Protein AF-0000000084922586 (afdb_homodimer)

Organism: Filifactor alocis (strain ATCC 35896 / CCUG 47790 / D40 B5) (NCBI:txid546269)

Solvent-accessible surface area (backbone atoms only — not comparable to full-atom values): 10873 Å² total; per-residue (Å²): 129,68,51,27,38,36,39,28,37,88,76,37,83,61,24,57,58,49,53,49,52,34,54,75,68,68,49,65,62,42,78,41,50,33,67,74,39,59,65,42,32,28,54,50,49,39,47,48,71,69,38,72,73,32,44,63,21,61,75,65,46,46,84,54,64,38,27,38,36,34,59,87,76,71,43,65,34,73,43,68,68,60,43,52,52,50,52,58,57,57,57,56,56,67,69,64,74,123,129,67,51,29,38,36,39,28,36,88,75,37,84,60,24,56,59,49,52,49,53,34,53,77,68,68,48,67,62,44,80,43,49,32,66,74,38,60,66,42,33,29,55,49,50,39,47,48,70,69,38,72,74,30,44,63,21,62,76,67,47,45,84,54,65,38,26,36,36,34,58,86,76,71,42,63,35,75,42,68,67,61,43,51,52,51,51,58,56,57,55,55,56,68,69,62,73,120

Foldseek 3Di:
DQQKEWEDAPVDPVAVVLVVVCVVVPRDYHYQHCPPDPVSVVVVVVCCVPPPQNVCCVVVVHPQPRWMAGNVVRDIHSDSVVVVVVCCVVVVVVVPPD/DQQKEWEDAPVDPVAVVLVVVCVVVPRDYHYQHCPPDPVSVVVVVVCCVPPPQNVCCVVVVHPQPRWMAGNVVRDIHSDSVVVVVVCCVVVVVVVPPD

Nearest PDB structures (foldseek):
  2e7p-assembly5_D  TM=7.945E-01  e=3.432E-03  Populus tremula x Populus tremuloides
  3uiw-assembly1_A  TM=7.930E-01  e=4.501E-03  Danio rerio
  3h8q-assembly2_B  TM=7.517E-01  e=4.501E-03  Homo sapiens
  2fls-assembly1_A  TM=7.761E-01  e=9.490E-03  Homo sapiens
  2ht9-assembly1_B  TM=6.936E-01  e=8.286E-03  Homo sapiens

Structure (mmCIF, N/CA/C/O backbone):
data_AF-0000000084922586-model_v1
#
loop_
_entity.id
_entity.type
_entity.pdbx_description
1 polymer 'Glutaredoxin domain-containing protein'
#
loop_
_atom_site.group_PDB
_atom_site.id
_atom_site.type_symbol
_atom_site.label_atom_id
_atom_site.label_alt_id
_atom_site.label_comp_id
_atom_site.label_asym_id
_atom_site.label_entity_id
_atom_site.label_seq_id
_atom_site.pdbx_PDB_ins_code
_atom_site.Cartn_x
_atom_site.Cartn_y
_atom_site.Cartn_z
_atom_site.occupancy
_atom_site.B_iso_or_equiv
_atom_site.auth_seq_id
_atom_site.auth_comp_id
_atom_site.auth_asym_id
_atom_site.auth_atom_id
_atom_site.pdbx_PDB_model_num
ATOM 1 N N . MET A 1 1 ? 5.652 17.688 21.141 1 56.28 1 MET A N 1
ATOM 2 C CA . MET A 1 1 ? 5.422 16.578 20.219 1 56.28 1 MET A CA 1
ATOM 3 C C . MET A 1 1 ? 4.723 17.047 18.953 1 56.28 1 MET A C 1
ATOM 5 O O . MET A 1 1 ? 3.861 17.938 19.016 1 56.28 1 MET A O 1
ATOM 9 N N . ASN A 1 2 ? 5.277 16.688 17.719 1 70 2 ASN A N 1
ATOM 10 C CA . ASN A 1 2 ? 4.656 17.266 16.531 1 70 2 ASN A CA 1
ATOM 11 C C . ASN A 1 2 ? 3.215 16.797 16.359 1 70 2 ASN A C 1
ATOM 13 O O . ASN A 1 2 ? 2.922 15.609 16.547 1 70 2 ASN A O 1
ATOM 17 N N . THR A 1 3 ? 2.418 17.719 16.109 1 88.06 3 THR A N 1
ATOM 18 C CA . THR A 1 3 ? 0.995 17.406 16.031 1 88.06 3 THR A CA 1
ATOM 19 C C . THR A 1 3 ? 0.618 16.969 14.617 1 88.06 3 THR A C 1
ATOM 21 O O . THR A 1 3 ? -0.515 16.547 14.375 1 88.06 3 THR A O 1
ATOM 24 N N . VAL A 1 4 ? 1.687 17.016 13.719 1 97.5 4 VAL A N 1
ATOM 25 C CA . VAL A 1 4 ? 1.415 16.703 12.32 1 97.5 4 VAL A CA 1
ATOM 26 C C . VAL A 1 4 ? 2.258 15.5 11.891 1 97.5 4 VAL A C 1
ATOM 28 O O . VAL A 1 4 ? 3.455 15.445 12.172 1 97.5 4 VAL A O 1
ATOM 31 N N . ILE A 1 5 ? 1.645 14.5 11.266 1 98.5 5 ILE A N 1
ATOM 32 C CA . ILE A 1 5 ? 2.33 13.352 10.695 1 98.5 5 ILE A CA 1
ATOM 33 C C . ILE A 1 5 ? 2.119 13.312 9.18 1 98.5 5 ILE A C 1
ATOM 35 O O . ILE A 1 5 ? 0.996 13.477 8.703 1 98.5 5 ILE A O 1
ATOM 39 N N . LEU A 1 6 ? 3.205 13.195 8.461 1 98.69 6 LEU A N 1
ATOM 40 C CA . LEU A 1 6 ? 3.156 13.055 7.012 1 98.69 6 LEU A CA 1
ATOM 41 C C . LEU A 1 6 ? 3.486 11.625 6.594 1 98.69 6 LEU A C 1
ATOM 43 O O . LEU A 1 6 ? 4.598 11.141 6.832 1 98.69 6 LEU A O 1
ATOM 47 N N . TYR A 1 7 ? 2.482 10.969 6.094 1 98.75 7 TYR A N 1
ATOM 48 C CA . TYR A 1 7 ? 2.713 9.695 5.434 1 98.75 7 TYR A CA 1
ATOM 49 C C . TYR A 1 7 ? 3.059 9.891 3.961 1 98.75 7 TYR A C 1
ATOM 51 O O . TYR A 1 7 ? 2.328 10.57 3.234 1 98.75 7 TYR A O 1
ATOM 59 N N . GLY A 1 8 ? 4.164 9.367 3.582 1 98.25 8 GLY A N 1
ATOM 60 C CA . GLY A 1 8 ? 4.586 9.57 2.205 1 98.25 8 GLY A CA 1
ATOM 61 C C . GLY A 1 8 ? 5.754 8.695 1.801 1 98.25 8 GLY A C 1
ATOM 62 O O . GLY A 1 8 ? 6.031 7.684 2.451 1 98.25 8 GLY A O 1
ATOM 63 N N . SER A 1 9 ? 6.293 8.977 0.654 1 97.56 9 SER A N 1
ATOM 64 C CA . SER A 1 9 ? 7.496 8.344 0.119 1 97.56 9 SER A CA 1
ATOM 65 C C . SER A 1 9 ? 8.273 9.305 -0.777 1 97.56 9 SER A C 1
ATOM 67 O O . SER A 1 9 ? 7.676 10.07 -1.537 1 97.56 9 SER A O 1
ATOM 69 N N . MET A 1 10 ? 9.562 9.172 -0.667 1 95.81 10 MET A N 1
ATOM 70 C CA . MET A 1 10 ? 10.398 10.047 -1.483 1 95.81 10 MET A CA 1
ATOM 71 C C . MET A 1 10 ? 10.352 9.625 -2.949 1 95.81 10 MET A C 1
ATOM 73 O O . MET A 1 10 ? 10.781 10.383 -3.828 1 95.81 10 MET A O 1
ATOM 77 N N . LYS A 1 11 ? 9.828 8.461 -3.148 1 94.38 11 LYS A N 1
ATOM 78 C CA . LYS A 1 11 ? 9.664 7.98 -4.516 1 94.38 11 LYS A CA 1
ATOM 79 C C . LYS A 1 11 ? 8.422 8.586 -5.164 1 94.38 11 LYS A C 1
ATOM 81 O O . LYS A 1 11 ? 8.234 8.492 -6.379 1 94.38 11 LYS A O 1
ATOM 86 N N . CYS A 1 12 ? 7.578 9.211 -4.43 1 95.31 12 CYS A N 1
ATOM 87 C CA . CYS A 1 12 ? 6.363 9.852 -4.926 1 95.31 12 CYS A CA 1
ATOM 88 C C . CYS A 1 12 ? 6.629 11.297 -5.336 1 95.31 12 CYS A C 1
ATOM 90 O O . CYS A 1 12 ? 7.176 12.07 -4.555 1 95.31 12 CYS A O 1
ATOM 92 N N . PRO A 1 13 ? 6.23 11.656 -6.477 1 94.88 13 PRO A N 1
ATOM 93 C CA . PRO A 1 13 ? 6.574 12.984 -6.992 1 94.88 13 PRO A CA 1
ATOM 94 C C . PRO A 1 13 ? 5.945 14.117 -6.184 1 94.88 13 PRO A C 1
ATOM 96 O O . PRO A 1 13 ? 6.465 15.234 -6.172 1 94.88 13 PRO A O 1
ATOM 99 N N . ASP A 1 14 ? 4.82 13.883 -5.547 1 96.31 14 ASP A N 1
ATOM 100 C CA . ASP A 1 14 ? 4.09 14.938 -4.852 1 96.31 14 ASP A CA 1
ATOM 101 C C . ASP A 1 14 ? 4.566 15.07 -3.406 1 96.31 14 ASP A C 1
ATOM 103 O O . ASP A 1 14 ? 4.23 16.047 -2.725 1 96.31 14 ASP A O 1
ATOM 107 N N . CYS A 1 15 ? 5.359 14.164 -2.895 1 98.19 15 CYS A N 1
ATOM 108 C CA . CYS A 1 15 ? 5.738 14.156 -1.487 1 98.19 15 CYS A CA 1
ATOM 109 C C . CYS A 1 15 ? 6.828 15.18 -1.209 1 98.19 15 CYS A C 1
ATOM 111 O O . CYS A 1 15 ? 6.727 15.961 -0.262 1 98.19 15 CYS A O 1
ATOM 113 N N . PRO A 1 16 ? 7.836 15.281 -2.08 1 97.62 16 PRO A N 1
ATOM 114 C CA . PRO A 1 16 ? 8.844 16.312 -1.813 1 97.62 16 PRO A CA 1
ATOM 115 C C . PRO A 1 16 ? 8.258 17.719 -1.801 1 97.62 16 PRO A C 1
ATOM 117 O O . PRO A 1 16 ? 8.523 18.5 -0.875 1 97.62 16 PRO A O 1
ATOM 120 N N . PRO A 1 17 ? 7.41 18.078 -2.719 1 97.5 17 PRO A N 1
ATOM 121 C CA . PRO A 1 17 ? 6.785 19.406 -2.654 1 97.5 17 PRO A CA 1
ATOM 122 C C . PRO A 1 17 ? 5.988 19.609 -1.371 1 97.5 17 PRO A C 1
ATOM 124 O O . PRO A 1 17 ? 5.98 20.719 -0.822 1 97.5 17 PRO A O 1
ATOM 127 N N . THR A 1 18 ? 5.32 18.625 -0.883 1 98.31 18 THR A N 1
ATOM 128 C CA . THR A 1 18 ? 4.555 18.719 0.355 1 98.31 18 THR A CA 1
ATOM 129 C C . THR A 1 18 ? 5.477 18.984 1.541 1 98.31 18 THR A C 1
ATOM 131 O O . THR A 1 18 ? 5.188 19.844 2.375 1 98.31 18 THR A O 1
ATOM 134 N N . ILE A 1 19 ? 6.566 18.25 1.543 1 98 19 ILE A N 1
ATOM 135 C CA . ILE A 1 19 ? 7.57 18.469 2.58 1 98 19 ILE A CA 1
ATOM 136 C C . ILE A 1 19 ? 8.086 19.906 2.512 1 98 19 ILE A C 1
ATOM 138 O O . ILE A 1 19 ? 8.188 20.578 3.537 1 98 19 ILE A O 1
ATOM 142 N N . ASP A 1 20 ? 8.336 20.391 1.324 1 97.56 20 ASP A N 1
ATOM 143 C CA . ASP A 1 20 ? 8.82 21.75 1.127 1 97.56 20 ASP A CA 1
ATOM 144 C C . ASP A 1 20 ? 7.809 22.766 1.647 1 97.56 20 ASP A C 1
ATOM 146 O O . ASP A 1 20 ? 8.18 23.75 2.297 1 97.56 20 ASP A O 1
ATOM 150 N N . PHE A 1 21 ? 6.539 22.484 1.361 1 97.5 21 PHE A N 1
ATOM 151 C CA . PHE A 1 21 ? 5.488 23.391 1.798 1 97.5 21 PHE A CA 1
ATOM 152 C C . PHE A 1 21 ? 5.402 23.438 3.318 1 97.5 21 PHE A C 1
ATOM 154 O O . PHE A 1 21 ? 5.293 24.516 3.91 1 97.5 21 PHE A O 1
ATOM 161 N N . LEU A 1 22 ? 5.531 22.312 3.963 1 97.62 22 LEU A N 1
ATOM 162 C CA . LEU A 1 22 ? 5.5 22.266 5.422 1 97.62 22 LEU A CA 1
ATOM 163 C C . LEU A 1 22 ? 6.691 23 6.016 1 97.62 22 LEU A C 1
ATOM 165 O O . LEU A 1 22 ? 6.539 23.781 6.961 1 97.62 22 LEU A O 1
ATOM 169 N N . ASN A 1 23 ? 7.832 22.797 5.422 1 97.38 23 ASN A N 1
ATOM 170 C CA . ASN A 1 23 ? 9.055 23.438 5.898 1 97.38 23 ASN A CA 1
ATOM 171 C C . ASN A 1 23 ? 9 24.953 5.703 1 97.38 23 ASN A C 1
ATOM 173 O O . ASN A 1 23 ? 9.336 25.703 6.613 1 97.38 23 ASN A O 1
ATOM 177 N N . THR A 1 24 ? 8.609 25.344 4.52 1 96.62 24 THR A N 1
ATOM 178 C CA . THR A 1 24 ? 8.547 26.75 4.191 1 96.62 24 THR A CA 1
ATOM 179 C C . THR A 1 24 ? 7.59 27.484 5.125 1 96.62 24 THR A C 1
ATOM 181 O O . THR A 1 24 ? 7.809 28.656 5.461 1 96.62 24 THR A O 1
ATOM 184 N N . ASN A 1 25 ? 6.527 26.797 5.594 1 95.69 25 ASN A N 1
ATOM 185 C CA . ASN A 1 25 ? 5.539 27.391 6.488 1 95.69 25 ASN A CA 1
ATOM 186 C C . ASN A 1 25 ? 5.887 27.141 7.953 1 95.69 25 ASN A C 1
ATOM 188 O O . ASN A 1 25 ? 5.078 27.406 8.844 1 95.69 25 ASN A O 1
ATOM 192 N N . ASN A 1 26 ? 7.027 26.531 8.227 1 95.44 26 ASN A N 1
ATOM 193 C CA . ASN A 1 26 ? 7.559 26.297 9.562 1 95.44 26 ASN A CA 1
ATOM 194 C C . ASN A 1 26 ? 6.629 25.406 10.383 1 95.44 26 ASN A C 1
ATOM 196 O O . ASN A 1 26 ? 6.406 25.656 11.562 1 95.44 26 ASN A O 1
ATOM 200 N N . ILE A 1 27 ? 6.047 24.453 9.781 1 95.69 27 ILE A N 1
ATOM 201 C CA . ILE A 1 27 ? 5.18 23.5 10.461 1 95.69 27 ILE A CA 1
ATOM 202 C C . ILE A 1 27 ? 5.969 22.234 10.797 1 95.69 27 ILE A C 1
ATOM 204 O O . ILE A 1 27 ? 6.383 21.5 9.898 1 95.69 27 ILE A O 1
ATOM 208 N N . PRO A 1 28 ? 6.176 22.047 12.07 1 96.44 28 PRO A N 1
ATOM 209 C CA . PRO A 1 28 ? 6.848 20.797 12.453 1 96.44 28 PRO A CA 1
ATOM 210 C C . PRO A 1 28 ? 6.012 19.562 12.148 1 96.44 28 PRO A C 1
ATOM 212 O O . PRO A 1 28 ? 4.785 19.578 12.312 1 96.44 28 PRO A O 1
ATOM 215 N N . PHE A 1 29 ? 6.723 18.5 11.68 1 98.06 29 PHE A N 1
ATOM 216 C CA . PHE A 1 29 ? 5.996 17.281 11.352 1 98.06 29 PHE A CA 1
ATOM 217 C C . PHE A 1 29 ? 6.902 16.062 11.484 1 98.06 29 PHE A C 1
ATOM 219 O O . PHE A 1 29 ? 8.125 16.188 11.508 1 98.06 29 PHE A O 1
ATOM 226 N N . SER A 1 30 ? 6.289 14.922 11.664 1 97.81 30 SER A N 1
ATOM 227 C CA . SER A 1 30 ? 6.945 13.625 11.57 1 97.81 30 SER A CA 1
ATOM 228 C C . SER A 1 30 ? 6.688 12.969 10.211 1 97.81 30 SER A C 1
ATOM 230 O O . SER A 1 30 ? 5.566 13.016 9.703 1 97.81 30 SER A O 1
ATOM 232 N N . PHE A 1 31 ? 7.762 12.406 9.664 1 97.94 31 PHE A N 1
ATOM 233 C CA . PHE A 1 31 ? 7.629 11.773 8.359 1 97.94 31 PHE A CA 1
ATOM 234 C C . PHE A 1 31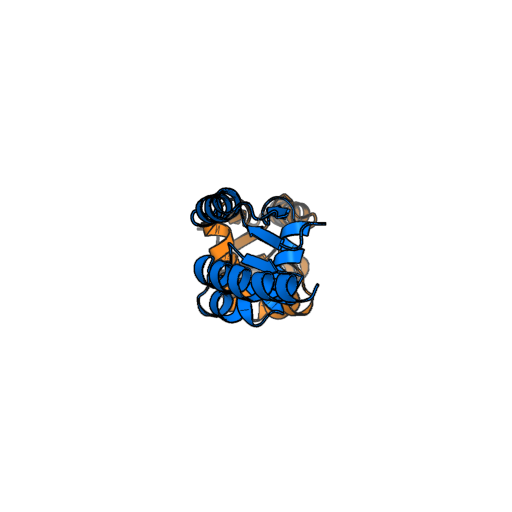 ? 7.648 10.258 8.484 1 97.94 31 PHE A C 1
ATOM 236 O O . PHE A 1 31 ? 8.547 9.688 9.109 1 97.94 31 PHE A O 1
ATOM 243 N N . VAL A 1 32 ? 6.625 9.641 7.973 1 98 32 VAL A N 1
ATOM 244 C CA . VAL A 1 32 ? 6.555 8.18 7.879 1 98 32 VAL A CA 1
ATOM 245 C C . VAL A 1 32 ? 6.742 7.746 6.426 1 98 32 VAL A C 1
ATOM 247 O O . VAL A 1 32 ? 5.84 7.914 5.602 1 98 32 VAL A O 1
ATOM 250 N N . GLU A 1 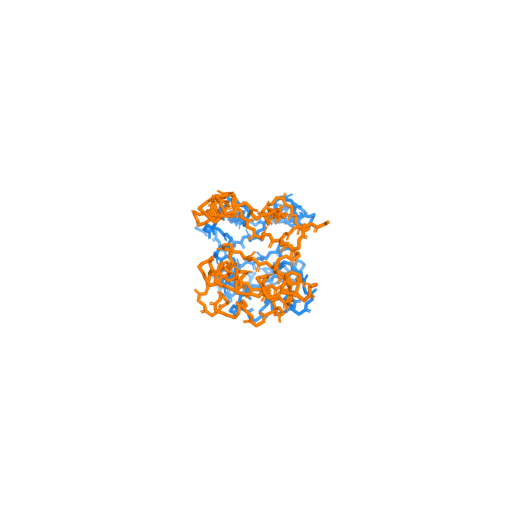33 ? 7.922 7.184 6.164 1 97.94 33 GLU A N 1
ATOM 251 C CA . GLU A 1 33 ? 8.211 6.629 4.844 1 97.94 33 GLU A CA 1
ATOM 252 C C . GLU A 1 33 ? 7.539 5.273 4.656 1 97.94 33 GLU A C 1
ATOM 254 O O . GLU A 1 33 ? 8.008 4.262 5.184 1 97.94 33 GLU A O 1
ATOM 259 N N . ILE A 1 34 ? 6.48 5.234 3.873 1 97.12 34 ILE A N 1
ATOM 260 C CA . ILE A 1 34 ? 5.605 4.066 3.863 1 97.12 34 ILE A CA 1
ATOM 261 C C . ILE A 1 34 ? 6.309 2.9 3.172 1 97.12 34 ILE A C 1
ATOM 263 O O . ILE A 1 34 ? 5.969 1.736 3.4 1 97.12 34 ILE A O 1
ATOM 267 N N . LEU A 1 35 ? 7.348 3.172 2.35 1 95.81 35 LEU A N 1
ATOM 268 C CA . LEU A 1 35 ? 8.031 2.107 1.622 1 95.81 35 LEU A CA 1
ATOM 269 C C . LEU A 1 35 ? 9.281 1.65 2.375 1 95.81 35 LEU A C 1
ATOM 271 O O . LEU A 1 35 ? 9.977 0.733 1.934 1 95.81 35 LEU A O 1
ATOM 275 N N . GLU A 1 36 ? 9.477 2.262 3.496 1 94.62 36 GLU A N 1
ATOM 276 C CA . GLU A 1 36 ? 10.703 1.979 4.242 1 94.62 36 GLU A CA 1
ATOM 277 C C . GLU A 1 36 ? 10.648 0.595 4.883 1 94.62 36 GLU A C 1
ATOM 279 O O . GLU A 1 36 ? 11.672 -0.095 4.965 1 94.62 36 GLU A O 1
ATOM 284 N N . SER A 1 37 ? 9.516 0.23 5.379 1 94.31 37 SER A N 1
ATOM 285 C CA . SER A 1 37 ? 9.344 -1.04 6.074 1 94.31 37 SER A CA 1
ATOM 286 C C . SER A 1 37 ? 7.934 -1.587 5.887 1 94.31 37 SER A C 1
ATOM 288 O O . SER A 1 37 ? 7.004 -0.834 5.582 1 94.31 37 SER A O 1
ATOM 290 N N . MET A 1 38 ? 7.867 -2.887 6.105 1 94.56 38 MET A N 1
ATOM 291 C CA . MET A 1 38 ? 6.547 -3.506 6.047 1 94.56 38 MET A CA 1
ATOM 292 C C . MET A 1 38 ? 5.629 -2.938 7.125 1 94.56 38 MET A C 1
ATOM 294 O O . MET A 1 38 ? 4.426 -2.801 6.914 1 94.56 38 MET A O 1
ATOM 298 N N . GLU A 1 39 ? 6.258 -2.65 8.227 1 95.56 39 GLU A N 1
ATOM 299 C CA . GLU A 1 39 ? 5.492 -2.072 9.32 1 95.56 39 GLU A CA 1
ATOM 300 C C . GLU A 1 39 ? 4.898 -0.722 8.93 1 95.56 39 GLU A C 1
ATOM 302 O O . GLU A 1 39 ? 3.711 -0.474 9.148 1 95.56 39 GLU A O 1
ATOM 307 N N . ASN A 1 40 ? 5.691 0.11 8.344 1 96.88 40 ASN A N 1
ATOM 308 C CA . ASN A 1 40 ? 5.219 1.419 7.906 1 96.88 40 ASN A CA 1
ATOM 309 C C . ASN A 1 40 ? 4.098 1.295 6.879 1 96.88 40 ASN A C 1
ATOM 311 O O . ASN A 1 40 ? 3.1 2.012 6.953 1 96.88 40 ASN A O 1
ATOM 315 N N . LEU A 1 41 ? 4.262 0.392 5.949 1 96.62 41 LEU A N 1
ATOM 316 C CA . LEU A 1 41 ? 3.248 0.18 4.918 1 96.62 41 LEU A CA 1
ATOM 317 C C . LEU A 1 41 ? 1.947 -0.327 5.531 1 96.62 41 LEU A C 1
ATOM 319 O O . LEU A 1 41 ? 0.864 0.147 5.18 1 96.62 41 LEU A O 1
ATOM 323 N N . LYS A 1 42 ? 2.127 -1.238 6.484 1 96.06 42 LYS A N 1
ATOM 324 C CA . LYS A 1 42 ? 0.954 -1.79 7.156 1 96.06 42 LYS A CA 1
ATOM 325 C C . LYS A 1 42 ? 0.178 -0.701 7.891 1 96.06 42 LYS A C 1
ATOM 327 O O . LYS A 1 42 ? -1.052 -0.649 7.816 1 96.06 42 LYS A O 1
ATOM 332 N N . ILE A 1 43 ? 0.858 0.127 8.508 1 96.44 43 ILE A N 1
ATOM 333 C CA . ILE A 1 43 ? 0.228 1.217 9.242 1 96.44 43 ILE A CA 1
ATOM 334 C C . ILE A 1 43 ? -0.568 2.098 8.281 1 96.44 43 ILE A C 1
ATOM 336 O O . ILE A 1 43 ? -1.739 2.395 8.531 1 96.44 43 ILE A O 1
ATOM 340 N N . PHE A 1 44 ? 0.031 2.408 7.199 1 97.81 44 PHE A N 1
ATOM 341 C CA . PHE A 1 44 ? -0.619 3.32 6.266 1 97.81 44 PHE A CA 1
ATOM 342 C C . PHE A 1 44 ? -1.818 2.654 5.605 1 97.81 44 PHE A C 1
ATOM 344 O O . PHE A 1 44 ? -2.873 3.273 5.449 1 97.81 44 PHE A O 1
ATOM 351 N N . LEU A 1 45 ? -1.686 1.404 5.277 1 96.81 45 LEU A N 1
ATOM 352 C CA . LEU A 1 45 ? -2.789 0.712 4.621 1 96.81 45 LEU A CA 1
ATOM 353 C C . LEU A 1 45 ? -3.971 0.549 5.57 1 96.81 45 LEU A C 1
ATOM 355 O O . LEU A 1 45 ? -5.125 0.588 5.141 1 96.81 45 LEU A O 1
ATOM 359 N N . THR A 1 46 ? -3.666 0.382 6.859 1 96.75 46 THR A N 1
ATOM 360 C CA . THR A 1 46 ? -4.738 0.34 7.844 1 96.75 46 THR A CA 1
ATOM 361 C C . THR A 1 46 ? -5.512 1.656 7.859 1 96.75 46 THR A C 1
ATOM 363 O O . THR A 1 46 ? -6.746 1.659 7.852 1 96.75 46 THR A O 1
ATOM 366 N N . ILE A 1 47 ? -4.785 2.725 7.812 1 97.12 47 ILE A N 1
ATOM 367 C CA . ILE A 1 47 ? -5.395 4.047 7.75 1 97.12 47 ILE A CA 1
ATOM 368 C C . ILE A 1 47 ? -6.195 4.191 6.461 1 97.12 47 ILE A C 1
ATOM 370 O O . ILE A 1 47 ? -7.344 4.641 6.48 1 97.12 47 ILE A O 1
ATOM 374 N N . ARG A 1 48 ? -5.566 3.742 5.406 1 96.31 48 ARG A N 1
ATOM 375 C CA . ARG A 1 48 ? -6.18 3.826 4.086 1 96.31 48 ARG A CA 1
ATOM 376 C C . ARG A 1 48 ? -7.492 3.051 4.043 1 96.31 48 ARG A C 1
ATOM 378 O O . ARG A 1 48 ? -8.469 3.51 3.451 1 96.31 48 ARG A O 1
ATOM 385 N N . ASP A 1 49 ? -7.559 1.923 4.707 1 95.06 49 ASP A N 1
ATOM 386 C CA . ASP A 1 49 ? -8.719 1.043 4.715 1 95.06 49 ASP A CA 1
ATOM 387 C C . ASP A 1 49 ? -9.836 1.616 5.586 1 95.06 49 ASP A C 1
ATOM 389 O O . ASP A 1 49 ? -11.016 1.426 5.297 1 95.06 49 ASP A O 1
ATOM 393 N N . GLU A 1 50 ? -9.492 2.365 6.566 1 94.94 50 GLU A N 1
ATOM 394 C CA . GLU A 1 50 ? -10.461 2.699 7.605 1 94.94 50 GLU A CA 1
ATOM 395 C C . GLU A 1 50 ? -10.93 4.148 7.48 1 94.94 50 GLU A C 1
ATOM 397 O O . GLU A 1 50 ? -12.062 4.477 7.836 1 94.94 50 GLU A O 1
ATOM 402 N N . GLN A 1 51 ? -10.07 4.992 6.996 1 96.12 51 GLN A N 1
ATOM 403 C CA . GLN A 1 51 ? -10.359 6.422 7.051 1 96.12 51 GLN A CA 1
ATOM 404 C C . GLN A 1 51 ? -11.109 6.879 5.805 1 96.12 51 GLN A C 1
ATOM 406 O O . GLN A 1 51 ? -10.648 6.676 4.68 1 96.12 51 GLN A O 1
ATOM 411 N N . ASP A 1 52 ? -12.18 7.574 6.016 1 95.62 52 ASP A N 1
ATOM 412 C CA . ASP A 1 52 ? -13.023 8.086 4.938 1 95.62 52 ASP A CA 1
ATOM 413 C C . ASP A 1 52 ? -12.258 9.086 4.07 1 95.62 52 ASP A C 1
ATOM 415 O O . ASP A 1 52 ? -12.484 9.172 2.861 1 95.6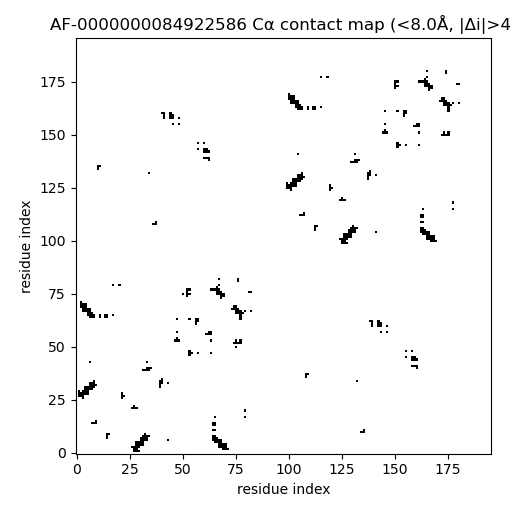2 52 ASP A O 1
ATOM 419 N N . ALA A 1 53 ? -11.359 9.82 4.645 1 95.94 53 ALA A N 1
ATOM 420 C CA . ALA A 1 53 ? -10.562 10.82 3.939 1 95.94 53 ALA A CA 1
ATOM 421 C C . ALA A 1 53 ? -9.758 10.188 2.809 1 95.94 53 ALA A C 1
ATOM 423 O O . ALA A 1 53 ? -9.336 10.875 1.876 1 95.94 53 ALA A O 1
ATOM 424 N N . LEU A 1 54 ? -9.57 8.82 2.914 1 96.75 54 LEU A N 1
ATOM 425 C CA . LEU A 1 54 ? -8.75 8.133 1.925 1 96.75 54 LEU A CA 1
ATOM 426 C C . LEU A 1 54 ? -9.617 7.438 0.882 1 96.75 54 LEU A C 1
ATOM 428 O O . LEU A 1 54 ? -9.102 6.816 -0.051 1 96.75 54 LEU A O 1
ATOM 432 N N . LYS A 1 55 ? -10.93 7.598 0.964 1 95.62 55 LYS A N 1
ATOM 433 C CA . LYS A 1 55 ? -11.867 6.984 0.023 1 95.62 55 LYS A CA 1
ATOM 434 C C . LYS A 1 55 ? -11.562 7.418 -1.409 1 95.62 55 LYS A C 1
ATOM 436 O O . LYS A 1 55 ? -11.578 6.594 -2.328 1 95.62 55 LYS A O 1
ATOM 441 N N . PRO A 1 56 ? -11.258 8.688 -1.613 1 95.19 56 PRO A N 1
ATOM 442 C CA . PRO A 1 56 ? -10.93 9.094 -2.982 1 95.19 56 PRO A CA 1
ATOM 443 C C . PRO A 1 56 ? -9.711 8.359 -3.539 1 95.19 56 PRO A C 1
ATOM 445 O O . PRO A 1 56 ? -9.641 8.102 -4.742 1 95.19 56 PRO A O 1
ATOM 448 N N . ALA A 1 57 ? -8.805 8.031 -2.736 1 94.62 57 ALA A N 1
ATOM 449 C CA . ALA A 1 57 ? -7.621 7.297 -3.17 1 94.62 57 ALA A CA 1
ATOM 450 C C . ALA A 1 57 ? -7.984 5.875 -3.596 1 94.62 57 ALA A C 1
ATOM 452 O O . ALA A 1 57 ? -7.508 5.387 -4.621 1 94.62 57 ALA A O 1
ATOM 453 N N . ARG A 1 58 ? -8.859 5.246 -2.832 1 93.38 58 ARG A N 1
ATOM 454 C CA . ARG A 1 58 ? -9.32 3.902 -3.152 1 93.38 58 ARG A CA 1
ATOM 455 C C . ARG A 1 58 ? -10.141 3.896 -4.441 1 93.38 58 ARG A C 1
ATOM 457 O O . ARG A 1 58 ? -9.891 3.078 -5.332 1 93.38 58 ARG A O 1
ATOM 464 N N . ASP A 1 59 ? -11 4.883 -4.5 1 93.56 59 ASP A N 1
ATOM 465 C CA . ASP A 1 59 ? -11.883 4.965 -5.66 1 93.56 59 ASP A CA 1
ATOM 466 C C . ASP A 1 59 ? -11.102 5.312 -6.926 1 93.56 59 ASP A C 1
ATOM 468 O O . ASP A 1 59 ? -11.414 4.82 -8.008 1 93.56 59 ASP A O 1
ATOM 472 N N . GLY A 1 60 ? -10.125 6.137 -6.77 1 91.69 60 GLY A N 1
ATOM 473 C CA . GLY A 1 60 ? -9.336 6.605 -7.895 1 91.69 60 GLY A CA 1
ATOM 474 C C . GLY A 1 60 ? -8.141 5.719 -8.195 1 91.69 60 GLY A C 1
ATOM 475 O O . GLY A 1 60 ? -7.402 5.969 -9.148 1 91.69 60 GLY A O 1
ATOM 476 N N . HIS A 1 61 ? -7.922 4.816 -7.422 1 88.69 61 HIS A N 1
ATOM 477 C CA . HIS A 1 61 ? -6.863 3.824 -7.582 1 88.69 61 HIS A CA 1
ATOM 478 C C . HIS A 1 61 ? -5.488 4.473 -7.5 1 88.69 61 HIS A C 1
ATOM 480 O O . HIS A 1 61 ? -4.602 4.16 -8.305 1 88.69 61 HIS A O 1
ATOM 486 N N . PHE A 1 62 ? -5.402 5.391 -6.664 1 92.81 62 PHE A N 1
ATOM 487 C CA . PHE A 1 62 ? -4.09 5.934 -6.34 1 92.81 62 PHE A CA 1
ATOM 488 C C . PHE A 1 62 ? -3.664 5.516 -4.938 1 92.81 62 PHE A C 1
ATOM 490 O O . PHE A 1 62 ? -4.465 4.973 -4.176 1 92.81 62 PHE A O 1
ATOM 497 N N . VAL A 1 63 ? -2.418 5.715 -4.578 1 96.44 63 VAL A N 1
ATOM 498 C CA . VAL A 1 63 ? -1.858 5.203 -3.332 1 96.44 63 VAL A CA 1
ATOM 499 C C . VAL A 1 63 ? -2.445 5.969 -2.148 1 96.44 63 VAL A C 1
ATOM 501 O O . VAL A 1 63 ? -2.803 5.375 -1.131 1 96.44 63 VAL A O 1
ATOM 504 N N . GLY A 1 64 ? -2.623 7.227 -2.234 1 97.56 64 GLY A N 1
ATOM 5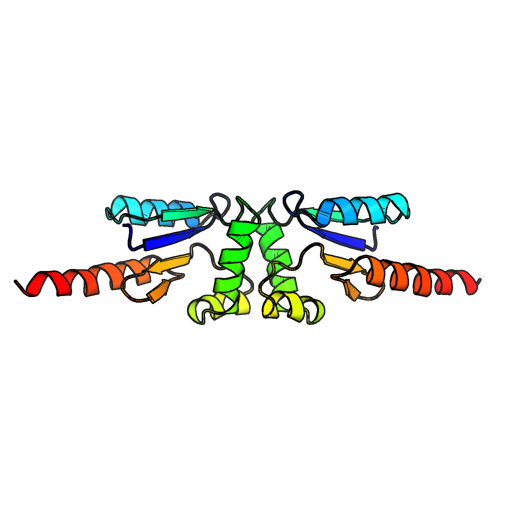05 C CA . GLY A 1 64 ? -3.16 8.039 -1.153 1 97.56 64 GLY A CA 1
ATOM 506 C C . GLY A 1 64 ? -2.096 8.828 -0.414 1 97.56 64 GLY A C 1
ATOM 507 O O . GLY A 1 64 ? -2.279 9.188 0.751 1 97.56 64 GLY A O 1
ATOM 508 N N . ILE A 1 65 ? -0.97 9.047 -1.095 1 97.88 65 ILE A N 1
ATOM 509 C CA . ILE A 1 65 ? 0.079 9.867 -0.503 1 97.88 65 ILE A CA 1
ATOM 510 C C . ILE A 1 65 ? 0.416 11.031 -1.439 1 97.88 65 ILE A C 1
ATOM 512 O O . ILE A 1 65 ? 0.162 10.953 -2.645 1 97.88 65 ILE A O 1
ATOM 516 N N . PRO A 1 66 ? 0.925 12.148 -0.894 1 98.31 66 PRO A N 1
ATOM 517 C CA . PRO A 1 66 ? 1.146 12.43 0.527 1 98.31 66 PRO A CA 1
ATOM 518 C C . PRO A 1 66 ? -0.157 12.539 1.316 1 98.31 66 PRO A C 1
ATOM 520 O O . PRO A 1 66 ? -1.146 13.07 0.81 1 98.31 66 PRO A O 1
ATOM 523 N N . CYS A 1 67 ? -0.161 11.961 2.5 1 98.75 67 CYS A N 1
ATOM 524 C CA . CYS A 1 67 ? -1.284 12.039 3.426 1 98.75 67 CYS A CA 1
ATOM 525 C C . CYS A 1 67 ? -0.869 12.703 4.734 1 98.75 67 CYS A C 1
ATOM 527 O O . CYS A 1 67 ? 0.056 12.242 5.402 1 98.75 67 CYS A O 1
ATOM 529 N N . ILE A 1 68 ? -1.538 13.766 5.055 1 98.69 68 ILE A N 1
ATOM 530 C CA . ILE A 1 68 ? -1.191 14.523 6.25 1 98.69 68 ILE A CA 1
ATOM 531 C C . ILE A 1 68 ? -2.205 14.234 7.355 1 98.69 68 ILE A C 1
ATOM 533 O O . ILE A 1 68 ? -3.414 14.359 7.148 1 98.69 68 ILE A O 1
ATOM 537 N N . PHE A 1 69 ? -1.731 13.797 8.477 1 98.56 69 PHE A N 1
ATOM 538 C CA . PHE A 1 69 ? -2.559 13.594 9.664 1 98.56 69 PHE A CA 1
ATOM 539 C C . PHE A 1 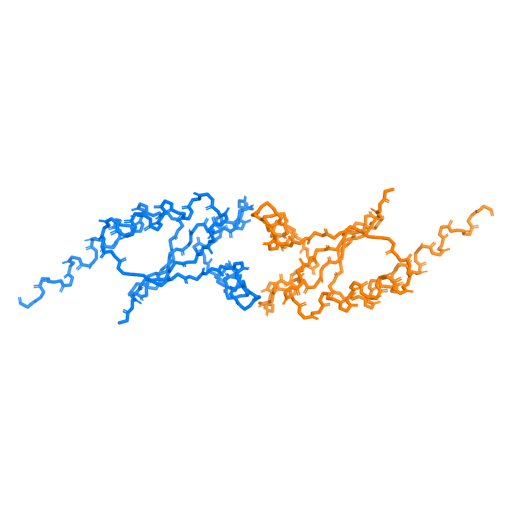69 ? -2.314 14.695 10.688 1 98.56 69 PHE A C 1
ATOM 541 O O . PHE A 1 69 ? -1.18 14.914 11.117 1 98.56 69 PHE A O 1
ATOM 548 N N . TRP A 1 70 ? -3.383 15.391 11.016 1 97.44 70 TRP A N 1
ATOM 549 C CA . TRP A 1 70 ? -3.295 16.438 12.039 1 97.44 70 TRP A CA 1
ATOM 550 C C . TRP A 1 70 ? -3.922 15.969 13.344 1 97.44 70 TRP A C 1
ATOM 552 O O . TRP A 1 70 ? -5.148 15.945 13.477 1 97.44 70 TRP A O 1
ATOM 562 N N . LYS A 1 71 ? -3.17 15.805 14.305 1 96 71 LYS A N 1
ATOM 563 C CA . LYS A 1 71 ? -3.584 15.211 15.57 1 96 71 LYS A CA 1
ATOM 564 C C . LYS A 1 71 ? -4.57 16.109 16.312 1 96 71 LYS A C 1
ATOM 566 O O . LYS A 1 71 ? -5.496 15.625 16.953 1 96 71 LYS A O 1
ATOM 571 N N . LYS A 1 72 ? -4.344 17.344 16.156 1 93.5 72 LYS A N 1
ATOM 572 C CA . LYS A 1 72 ? -5.176 18.281 16.891 1 93.5 72 LYS A CA 1
ATOM 573 C C . LYS A 1 72 ? -6.645 18.156 16.5 1 93.5 72 LYS A C 1
ATOM 575 O O . LYS A 1 72 ? -7.531 18.25 17.344 1 93.5 72 LYS A O 1
ATOM 580 N N . THR A 1 73 ? -6.922 17.891 15.266 1 94.31 73 THR A N 1
ATOM 581 C CA . THR A 1 73 ? -8.305 17.812 14.805 1 94.31 73 THR A CA 1
ATOM 582 C C . THR A 1 73 ? -8.688 16.375 14.461 1 94.31 73 THR A C 1
ATOM 584 O O . THR A 1 73 ? -9.836 16.109 14.125 1 94.31 73 THR A O 1
ATOM 587 N N . ASP A 1 74 ? -7.781 15.477 14.484 1 95.81 74 ASP A N 1
ATOM 588 C CA . ASP A 1 74 ? -8 14.07 14.156 1 95.81 74 ASP A CA 1
ATOM 589 C C . ASP A 1 74 ? -8.516 13.914 12.727 1 95.81 74 ASP A C 1
ATOM 591 O O . ASP A 1 74 ? -9.5 13.211 12.484 1 95.81 74 ASP A O 1
ATOM 595 N N . GLN 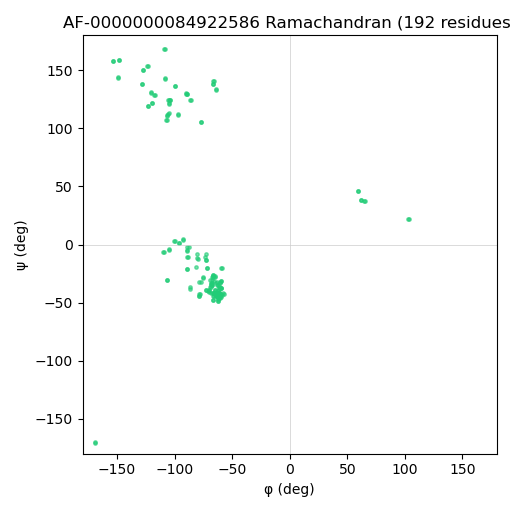A 1 75 ? -7.82 14.656 11.883 1 95.94 75 GLN A N 1
ATOM 596 C CA . GLN A 1 75 ? -8.242 14.648 10.492 1 95.94 75 GLN A CA 1
ATOM 597 C C . GLN A 1 75 ? -7.078 14.312 9.562 1 95.94 75 GLN A C 1
ATOM 599 O O . GLN A 1 75 ? -5.926 14.633 9.867 1 95.94 75 GLN A O 1
ATOM 604 N N . TYR A 1 76 ? -7.441 13.703 8.469 1 98.31 76 TYR A N 1
ATOM 605 C CA . TYR A 1 76 ? -6.492 13.414 7.398 1 98.31 76 TYR A CA 1
ATOM 606 C C . TYR A 1 76 ? -6.746 14.305 6.188 1 98.31 76 TYR A C 1
ATOM 608 O O . TYR A 1 76 ? -7.895 14.586 5.848 1 98.31 76 TYR A O 1
ATOM 616 N N . TYR A 1 77 ? -5.637 14.719 5.559 1 97.75 77 TYR A N 1
ATOM 617 C CA . TYR A 1 77 ? -5.711 15.539 4.359 1 97.75 77 TYR A CA 1
ATOM 618 C C . TYR A 1 77 ? -4.883 14.945 3.232 1 97.75 77 TYR A C 1
ATOM 620 O O . TYR A 1 77 ? -3.736 14.539 3.443 1 97.75 77 TYR A O 1
ATOM 628 N N . LEU A 1 78 ? -5.465 14.969 1.982 1 97.62 78 LEU A N 1
ATOM 629 C CA . LEU A 1 78 ? -4.738 14.531 0.792 1 97.62 78 LEU A CA 1
ATOM 630 C C . LEU A 1 78 ? -4.297 15.734 -0.04 1 97.62 78 LEU A C 1
ATOM 632 O O . LEU A 1 78 ? -3.525 15.586 -0.99 1 97.62 78 LEU A O 1
ATOM 636 N N . ASP A 1 79 ? -4.719 16.875 0.41 1 96.31 79 ASP A N 1
ATOM 637 C CA . ASP A 1 79 ? -4.422 18.125 -0.279 1 96.31 79 ASP A CA 1
ATOM 638 C C . ASP A 1 79 ? -3.699 19.109 0.645 1 96.31 79 ASP A C 1
ATOM 640 O O . ASP A 1 79 ? -4.266 19.562 1.642 1 96.31 79 ASP A O 1
ATOM 644 N N . ILE A 1 80 ? -2.502 19.484 0.277 1 97.31 80 ILE A N 1
ATOM 645 C CA . ILE A 1 80 ? -1.673 20.297 1.151 1 97.31 80 ILE A CA 1
ATOM 646 C C . ILE A 1 80 ? -2.285 21.703 1.286 1 97.31 80 ILE A C 1
ATOM 648 O O . ILE A 1 80 ? -2.209 22.312 2.352 1 97.31 80 ILE A O 1
ATOM 652 N N . GLU A 1 81 ? -2.875 22.172 0.257 1 96.06 81 GLU A N 1
ATOM 653 C CA . GLU A 1 81 ? -3.484 23.5 0.333 1 96.06 81 GLU A CA 1
ATOM 654 C C . GLU A 1 81 ? -4.66 23.516 1.303 1 96.06 81 GLU A C 1
ATOM 656 O O . GLU A 1 81 ? -4.801 24.438 2.107 1 96.06 81 GLU A O 1
ATOM 661 N N . LEU A 1 82 ? -5.434 22.469 1.219 1 96.31 82 LEU A N 1
ATOM 662 C CA . LEU A 1 82 ? -6.555 22.344 2.143 1 96.31 82 LEU A CA 1
ATOM 663 C C . LEU A 1 82 ? -6.062 22.188 3.578 1 96.31 82 LEU A C 1
ATOM 665 O O . LEU A 1 82 ? -6.629 22.781 4.5 1 96.31 82 LEU A O 1
ATOM 669 N N . PHE A 1 83 ? -5.062 21.484 3.742 1 97.38 83 PHE A N 1
ATOM 670 C CA . PHE A 1 83 ? -4.48 21.312 5.066 1 97.38 83 PHE A CA 1
ATOM 671 C C . PHE A 1 83 ? -3.986 22.656 5.613 1 97.38 83 PHE A C 1
ATOM 673 O O . PHE A 1 83 ? -4.289 23.016 6.75 1 97.38 83 PHE A O 1
ATOM 680 N N . LEU A 1 84 ? -3.242 23.359 4.781 1 96.06 84 LEU A N 1
ATOM 681 C CA . LEU A 1 84 ? -2.668 24.625 5.234 1 96.06 84 LEU A CA 1
ATOM 682 C C . LEU A 1 84 ? -3.764 25.625 5.602 1 96.06 84 LEU A C 1
ATOM 684 O O . LEU A 1 84 ? -3.645 26.344 6.59 1 96.06 84 LEU A O 1
ATOM 688 N N . GLU A 1 85 ? -4.766 25.625 4.844 1 95.06 85 GLU A N 1
ATOM 689 C CA . GLU A 1 85 ? -5.902 26.484 5.152 1 95.06 85 GLU A CA 1
ATOM 690 C C . GLU A 1 85 ? -6.5 26.141 6.516 1 95.06 85 GLU A C 1
ATOM 692 O O . GLU A 1 85 ? -6.75 27.031 7.332 1 95.06 85 GLU A O 1
ATOM 697 N N . ALA A 1 86 ? -6.672 24.891 6.754 1 94.44 86 ALA A N 1
ATOM 698 C CA . ALA A 1 86 ? -7.211 24.438 8.031 1 94.44 86 ALA A CA 1
ATOM 699 C C . ALA A 1 86 ? -6.238 24.734 9.172 1 94.44 86 ALA A C 1
ATOM 701 O O . ALA A 1 86 ? -6.652 25.203 10.242 1 94.44 86 ALA A O 1
ATOM 702 N N . TYR A 1 87 ? -5.047 24.516 8.945 1 93.31 87 TYR A N 1
ATOM 703 C CA . TYR A 1 87 ? -3.992 24.672 9.945 1 93.31 87 TYR A CA 1
ATOM 704 C C . TYR A 1 87 ? -3.914 26.109 10.422 1 93.31 87 TYR A C 1
ATOM 706 O O . TYR A 1 87 ? -3.844 26.375 11.625 1 93.31 87 TYR A O 1
ATOM 714 N N . PHE A 1 88 ? -4 27.047 9.594 1 92.25 88 PHE A N 1
ATOM 715 C CA . PHE A 1 88 ? -3.809 28.453 9.945 1 92.25 88 PHE A CA 1
ATOM 716 C C . PHE A 1 88 ? -5.125 29.094 10.375 1 92.25 88 PHE A C 1
ATOM 718 O O . PHE A 1 88 ? -5.133 30.094 11.094 1 92.25 88 PHE A O 1
ATOM 725 N N . THR A 1 89 ? -6.152 28.531 10.008 1 89.25 89 THR A N 1
ATOM 726 C CA . THR A 1 89 ? -7.43 29.047 10.477 1 89.25 89 THR A CA 1
ATOM 727 C C . THR A 1 89 ? -7.711 28.594 11.906 1 89.25 89 THR A C 1
ATOM 729 O O . THR A 1 89 ? -8.188 29.375 12.734 1 89.25 89 THR A O 1
ATOM 732 N N . LYS A 1 90 ? -7.504 27.422 12.25 1 79.94 90 LYS A N 1
ATOM 733 C CA . LYS A 1 90 ? -7.84 26.859 13.555 1 79.94 90 LYS A CA 1
ATOM 734 C C . LYS A 1 90 ? -6.719 27.094 14.562 1 79.94 90 LYS A C 1
ATOM 736 O O . LYS A 1 90 ? -6.969 27.172 15.766 1 79.94 90 LYS A O 1
ATOM 741 N N . ASP A 1 91 ? -5.578 27 14.148 1 65.44 91 ASP A N 1
ATOM 742 C CA . ASP A 1 91 ? -4.484 27.297 15.07 1 65.44 91 ASP A CA 1
ATOM 743 C C . ASP A 1 91 ? -4.461 28.766 15.445 1 65.44 91 ASP A C 1
ATOM 745 O O . ASP A 1 91 ? -4.133 29.125 16.578 1 65.44 91 ASP A O 1
ATOM 749 N N . SER A 1 92 ? -4.855 29.609 14.664 1 59.38 92 SER A N 1
ATOM 750 C CA . SER A 1 92 ? -4.961 31.031 14.977 1 59.38 92 SER A CA 1
ATOM 751 C C . SER A 1 92 ? -6.035 31.281 16.031 1 59.38 92 SER A C 1
ATOM 753 O O . SER A 1 92 ? -5.906 32.188 16.844 1 59.38 92 SER A O 1
ATOM 755 N N . THR A 1 93 ? -7.02 30.422 16.125 1 52.22 93 THR A N 1
ATOM 756 C CA . THR A 1 93 ? -8.055 30.75 17.094 1 52.22 93 THR A CA 1
ATOM 757 C C . THR A 1 93 ? -7.594 30.406 18.516 1 52.22 93 THR A C 1
ATOM 759 O O . THR A 1 93 ? -8.148 30.906 19.484 1 52.22 93 THR A O 1
ATOM 762 N N . SER A 1 94 ? -6.812 29.422 18.734 1 49.22 94 SER A N 1
ATOM 763 C CA . SER A 1 94 ? -6.438 29.172 20.125 1 49.22 94 SER A CA 1
ATOM 764 C C . SER A 1 94 ? -5.578 30.297 20.688 1 49.22 94 SER A C 1
ATOM 766 O O . SER A 1 94 ? -5.262 30.297 21.875 1 49.22 94 SER A O 1
ATOM 768 N N . ASN A 1 95 ? -4.859 31.031 19.922 1 44.97 95 ASN A N 1
ATOM 769 C CA . ASN A 1 95 ? -4.102 32.094 20.609 1 44.97 95 ASN A CA 1
ATOM 770 C C . ASN A 1 95 ? -5.012 33.219 21.062 1 44.97 95 ASN A C 1
ATOM 772 O O . ASN A 1 95 ? -4.531 34.281 21.438 1 44.97 95 ASN A O 1
ATOM 776 N N . LYS A 1 96 ? -6.289 33.406 20.781 1 42 96 LYS A N 1
ATOM 777 C CA . LYS A 1 96 ? -7.059 34.531 21.312 1 42 96 LYS A CA 1
ATOM 778 C C . LYS A 1 96 ? -7.223 34.406 22.828 1 42 96 LYS A C 1
ATOM 780 O O . LYS A 1 96 ? -7.672 35.375 23.469 1 42 96 LYS A O 1
ATOM 785 N N . ILE A 1 97 ? -7.242 33.25 23.594 1 41.5 97 ILE A N 1
ATOM 786 C CA . ILE A 1 97 ? -7.902 33.406 24.875 1 41.5 97 ILE A CA 1
ATOM 787 C C . ILE A 1 97 ? -6.945 34.031 25.891 1 41.5 97 ILE A C 1
ATOM 789 O O . ILE A 1 97 ? -7.375 34.781 26.781 1 41.5 97 ILE A O 1
ATOM 793 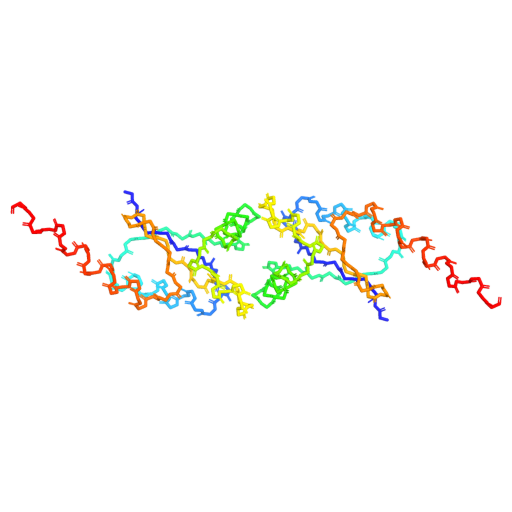N N . LEU A 1 98 ? -5.656 34.125 25.922 1 32.94 98 LEU A N 1
ATOM 794 C CA . LEU A 1 98 ? -5.324 34.719 27.203 1 32.94 98 LEU A CA 1
ATOM 795 C C . LEU A 1 98 ? -5.426 36.25 27.125 1 32.94 98 LEU A C 1
ATOM 797 O O . LEU A 1 98 ? -5.004 36.844 26.141 1 32.94 98 LEU A O 1
ATOM 801 N N . MET B 1 1 ? 5.352 -17.406 -22 1 55.66 1 MET B N 1
ATOM 802 C CA . MET B 1 1 ? 5.09 -16.328 -21.062 1 55.66 1 MET B CA 1
ATOM 803 C C . MET B 1 1 ? 4.613 -16.859 -19.719 1 55.66 1 MET B C 1
ATOM 805 O O . MET B 1 1 ? 3.879 -17.859 -19.672 1 55.66 1 MET B O 1
ATOM 809 N N . ASN B 1 2 ? 5.254 -16.422 -18.578 1 69.5 2 ASN B N 1
ATOM 810 C CA . ASN B 1 2 ? 4.859 -17.062 -17.312 1 69.5 2 ASN B CA 1
ATOM 811 C C . ASN B 1 2 ? 3.4 -16.766 -16.984 1 69.5 2 ASN B C 1
ATOM 813 O O . ASN B 1 2 ? 2.943 -15.625 -17.125 1 69.5 2 ASN B O 1
ATOM 817 N N . THR B 1 3 ? 2.76 -17.766 -16.625 1 87.88 3 THR B N 1
ATOM 818 C CA . THR B 1 3 ? 1.33 -17.625 -16.391 1 87.88 3 THR B CA 1
ATOM 819 C C . THR B 1 3 ? 1.068 -17.234 -14.938 1 87.88 3 THR B C 1
ATOM 821 O O . THR B 1 3 ? -0.074 -16.969 -14.555 1 87.88 3 THR B O 1
ATOM 824 N N . VAL B 1 4 ? 2.232 -17.141 -14.164 1 97.5 4 VAL B N 1
ATOM 825 C CA . VAL B 1 4 ? 2.088 -16.844 -12.742 1 97.5 4 VAL B CA 1
ATOM 826 C C . VAL B 1 4 ? 2.816 -15.555 -12.406 1 97.5 4 VAL B C 1
ATOM 828 O O . VAL B 1 4 ? 3.957 -15.344 -12.828 1 97.5 4 VAL B O 1
ATOM 831 N N . ILE B 1 5 ? 2.154 -14.633 -11.695 1 98.5 5 ILE B N 1
ATOM 832 C CA . ILE B 1 5 ? 2.748 -13.398 -11.203 1 98.5 5 ILE B CA 1
ATOM 833 C C . ILE B 1 5 ? 2.713 -13.383 -9.68 1 98.5 5 ILE B C 1
ATOM 835 O O . ILE B 1 5 ? 1.681 -13.672 -9.07 1 98.5 5 ILE B O 1
ATOM 839 N N . LEU B 1 6 ? 3.85 -13.117 -9.086 1 98.69 6 LEU B N 1
ATOM 840 C CA . LEU B 1 6 ? 3.955 -12.977 -7.641 1 98.69 6 LEU B CA 1
ATOM 841 C C . LEU B 1 6 ? 4.148 -11.516 -7.25 1 98.69 6 LEU B C 1
ATOM 843 O O . LEU B 1 6 ? 5.156 -10.898 -7.609 1 98.69 6 LEU B O 1
ATOM 847 N N . TYR B 1 7 ? 3.137 -10.984 -6.641 1 98.75 7 TYR B N 1
ATOM 848 C CA . TYR B 1 7 ? 3.281 -9.68 -6 1 98.75 7 TYR B CA 1
ATOM 849 C C . TYR B 1 7 ? 3.816 -9.82 -4.582 1 98.75 7 TYR B C 1
ATOM 851 O O . TYR B 1 7 ? 3.271 -10.586 -3.779 1 98.75 7 TYR B O 1
ATOM 859 N N . GLY B 1 8 ? 4.883 -9.156 -4.32 1 98.25 8 GLY B N 1
ATOM 860 C CA . GLY B 1 8 ? 5.484 -9.297 -3 1 98.25 8 GLY B CA 1
ATOM 861 C C . GLY B 1 8 ? 6.57 -8.273 -2.729 1 98.25 8 GLY B C 1
ATOM 862 O O . GLY B 1 8 ? 6.641 -7.242 -3.4 1 98.25 8 GLY B O 1
ATOM 863 N N . SER B 1 9 ? 7.258 -8.469 -1.653 1 97.5 9 SER B N 1
ATOM 864 C CA . SER B 1 9 ? 8.43 -7.688 -1.259 1 97.5 9 SER B CA 1
ATOM 865 C C . SER B 1 9 ? 9.414 -8.539 -0.47 1 97.5 9 SER B C 1
ATOM 867 O O . SER B 1 9 ? 9.016 -9.375 0.344 1 97.5 9 SER B O 1
ATOM 869 N N . MET B 1 10 ? 10.664 -8.234 -0.732 1 95.88 10 MET B N 1
ATOM 870 C CA . MET B 1 10 ? 11.695 -8.992 -0.023 1 95.88 10 MET B CA 1
ATOM 871 C C . MET B 1 10 ? 11.758 -8.57 1.442 1 95.88 10 MET B C 1
ATOM 873 O O . MET B 1 10 ? 12.375 -9.258 2.26 1 95.88 10 MET B O 1
ATOM 877 N N . LYS B 1 11 ? 11.125 -7.488 1.704 1 94.38 11 LYS B N 1
ATOM 878 C CA . LYS B 1 11 ? 11.055 -7.02 3.086 1 94.38 11 LYS B CA 1
ATOM 879 C C . LYS B 1 11 ? 9.984 -7.773 3.871 1 94.38 11 LYS B C 1
ATOM 881 O O . LYS B 1 11 ? 9.938 -7.695 5.102 1 94.38 11 LYS B O 1
ATOM 886 N N . CYS B 1 12 ? 9.148 -8.5 3.236 1 95.38 12 CYS B N 1
ATOM 887 C CA . CYS B 1 12 ? 8.086 -9.273 3.865 1 95.38 12 CYS B CA 1
ATOM 888 C C . CYS B 1 12 ? 8.578 -10.672 4.234 1 95.38 12 CYS B C 1
ATOM 890 O O . CYS B 1 12 ? 9.133 -11.383 3.393 1 95.38 12 CYS B O 1
ATOM 892 N N . PRO B 1 13 ? 8.367 -11.07 5.406 1 94.94 13 PRO B N 1
ATOM 893 C CA . PRO B 1 13 ? 8.938 -12.336 5.879 1 94.94 13 PRO B CA 1
ATOM 894 C C . PRO B 1 13 ? 8.375 -13.547 5.137 1 94.94 13 PRO B C 1
ATOM 896 O O . PRO B 1 13 ? 9.031 -14.586 5.051 1 94.94 13 PRO B O 1
ATOM 899 N N . ASP B 1 14 ? 7.156 -13.469 4.641 1 96.38 14 ASP B N 1
ATOM 900 C CA . ASP B 1 14 ? 6.5 -14.617 4.027 1 96.38 14 ASP B CA 1
ATOM 901 C C . ASP B 1 14 ? 6.816 -14.703 2.535 1 96.38 14 ASP B C 1
ATOM 903 O O . ASP B 1 14 ? 6.535 -15.719 1.893 1 96.38 14 ASP B O 1
ATOM 907 N N . CYS B 1 15 ? 7.41 -13.711 1.947 1 98.12 15 CYS B N 1
ATOM 908 C CA . CYS B 1 15 ? 7.621 -13.664 0.504 1 98.12 15 CYS B CA 1
ATOM 909 C C . CYS B 1 15 ? 8.789 -14.539 0.093 1 98.12 15 CYS B C 1
ATOM 911 O O . CYS B 1 15 ? 8.68 -15.336 -0.84 1 98.12 15 CYS B O 1
ATOM 913 N N . PRO B 1 16 ? 9.906 -14.508 0.847 1 97.69 16 PRO B N 1
ATOM 914 C CA . PRO B 1 16 ? 11 -15.398 0.455 1 97.69 16 PRO B CA 1
ATOM 915 C C . PRO B 1 16 ? 10.602 -16.875 0.501 1 97.69 16 PRO B C 1
ATOM 917 O O . PRO B 1 16 ? 10.852 -17.609 -0.453 1 97.69 16 PRO B O 1
ATOM 920 N N . PRO B 1 17 ? 9.914 -17.328 1.507 1 97.56 17 PRO B N 1
ATOM 921 C CA . PRO B 1 17 ? 9.461 -18.719 1.508 1 97.56 17 PRO B CA 1
ATOM 922 C C . PRO B 1 17 ? 8.555 -19.047 0.323 1 97.56 17 PRO B C 1
ATOM 924 O O . PRO B 1 17 ? 8.625 -20.141 -0.227 1 97.56 17 PRO B O 1
ATOM 927 N N . THR B 1 18 ? 7.715 -18.141 -0.072 1 98.31 18 THR B N 1
ATOM 928 C CA . THR B 1 18 ? 6.828 -18.359 -1.213 1 98.31 18 THR B CA 1
ATOM 929 C C . THR B 1 18 ? 7.633 -18.516 -2.5 1 98.31 18 THR B C 1
ATOM 931 O O . THR B 1 18 ? 7.363 -19.406 -3.299 1 98.31 18 THR B O 1
ATOM 934 N N . ILE B 1 19 ? 8.609 -17.641 -2.631 1 98 19 ILE B N 1
ATOM 935 C CA . ILE B 1 19 ? 9.508 -17.734 -3.777 1 98 19 ILE B CA 1
ATOM 936 C C . ILE B 1 19 ? 10.203 -19.094 -3.779 1 98 19 ILE B C 1
ATOM 938 O O . ILE B 1 19 ? 10.273 -19.766 -4.812 1 98 19 ILE B O 1
ATOM 942 N N . ASP B 1 20 ? 10.648 -19.531 -2.637 1 97.56 20 ASP B N 1
ATOM 943 C CA . ASP B 1 20 ? 11.328 -20.828 -2.506 1 97.56 20 ASP B CA 1
ATOM 944 C C . ASP B 1 20 ? 10.398 -21.969 -2.912 1 97.56 20 ASP B C 1
ATOM 946 O O . ASP B 1 20 ? 10.82 -22.906 -3.605 1 97.56 20 ASP B O 1
ATOM 950 N N . PHE B 1 21 ? 9.148 -21.844 -2.477 1 97.5 21 PHE B N 1
ATOM 951 C CA . PHE B 1 21 ? 8.172 -22.875 -2.795 1 97.5 21 PHE B CA 1
ATOM 952 C C . PHE B 1 21 ? 7.926 -22.953 -4.297 1 97.5 21 PHE B C 1
ATOM 954 O O . PHE B 1 21 ? 7.887 -24.031 -4.879 1 97.5 21 PHE B O 1
ATOM 961 N N . LEU B 1 22 ? 7.828 -21.828 -4.945 1 97.62 22 LEU B N 1
ATOM 962 C CA . LEU B 1 22 ? 7.625 -21.797 -6.387 1 97.62 22 LEU B CA 1
ATOM 963 C C . LEU B 1 22 ? 8.828 -22.391 -7.121 1 97.62 22 LEU B C 1
ATOM 965 O O . LEU B 1 22 ? 8.664 -23.188 -8.047 1 97.62 22 LEU B O 1
ATOM 969 N N . ASN B 1 23 ? 9.992 -22.031 -6.66 1 97.38 23 ASN B N 1
ATOM 970 C CA . ASN B 1 23 ? 11.227 -22.516 -7.277 1 97.38 23 ASN B CA 1
ATOM 971 C C . ASN B 1 23 ? 11.383 -24.016 -7.086 1 97.38 23 ASN B C 1
ATOM 973 O O . ASN B 1 23 ? 11.711 -24.734 -8.031 1 97.38 23 ASN B O 1
ATOM 977 N N . THR B 1 24 ? 11.18 -24.453 -5.871 1 96.62 24 THR B N 1
ATOM 978 C CA . THR B 1 24 ? 11.336 -25.859 -5.547 1 96.62 24 THR B CA 1
ATOM 979 C C . THR B 1 24 ? 10.375 -26.719 -6.371 1 96.62 24 THR B C 1
ATOM 981 O O . THR B 1 24 ? 10.695 -27.844 -6.742 1 96.62 24 THR B O 1
ATOM 984 N N . ASN B 1 25 ? 9.18 -26.156 -6.711 1 95.69 25 ASN B N 1
ATOM 985 C CA . ASN B 1 25 ? 8.18 -26.875 -7.492 1 95.69 25 ASN B CA 1
ATOM 986 C C . ASN B 1 25 ? 8.328 -26.594 -8.984 1 95.69 25 ASN B C 1
ATOM 988 O O . ASN B 1 25 ? 7.469 -26.969 -9.781 1 95.69 25 ASN B O 1
ATOM 992 N N . ASN B 1 26 ? 9.344 -25.844 -9.383 1 95.44 26 ASN B N 1
ATOM 993 C CA . ASN B 1 26 ? 9.688 -25.547 -10.773 1 95.44 26 ASN B CA 1
ATOM 994 C C . ASN B 1 26 ? 8.57 -24.797 -11.477 1 95.44 26 ASN B C 1
ATOM 996 O O . ASN B 1 26 ? 8.25 -25.078 -12.625 1 95.44 26 ASN B O 1
ATOM 1000 N N . ILE B 1 27 ? 7.941 -23.922 -10.805 1 95.62 27 ILE B N 1
ATOM 1001 C CA . ILE B 1 27 ? 6.887 -23.094 -11.383 1 95.62 27 ILE B CA 1
ATOM 1002 C C . ILE B 1 27 ? 7.465 -21.75 -11.797 1 95.62 27 ILE B C 1
ATOM 1004 O O . ILE B 1 27 ? 7.875 -20.953 -10.945 1 95.62 27 ILE B O 1
ATOM 1008 N N . PRO B 1 28 ? 7.492 -21.547 -13.086 1 96.38 28 PRO B N 1
ATOM 1009 C CA . PRO B 1 28 ? 7.949 -20.234 -13.531 1 96.38 28 PRO B CA 1
ATOM 1010 C C . PRO B 1 28 ? 7 -19.109 -13.133 1 96.38 28 PRO B C 1
ATOM 1012 O O . PRO B 1 28 ? 5.781 -19.281 -13.148 1 96.38 28 PRO B O 1
ATOM 1015 N N . PHE B 1 29 ? 7.621 -17.953 -12.734 1 98.06 29 PHE B N 1
ATOM 1016 C CA . PHE B 1 29 ? 6.793 -16.844 -12.312 1 98.06 29 PHE B CA 1
ATOM 1017 C C . PHE B 1 29 ? 7.512 -15.516 -12.539 1 98.06 29 PHE B C 1
ATOM 1019 O O . PHE B 1 29 ? 8.734 -15.484 -12.703 1 98.06 29 PHE B O 1
ATOM 1026 N N . SER B 1 30 ? 6.746 -14.461 -12.633 1 97.81 30 SER B N 1
ATOM 1027 C CA . SER B 1 30 ? 7.242 -13.086 -12.602 1 97.81 30 SER B CA 1
ATOM 1028 C C . SER B 1 30 ? 7.062 -12.461 -11.227 1 97.81 30 SER B C 1
ATOM 1030 O O . SER B 1 30 ? 6.02 -12.633 -10.586 1 97.81 30 SER B O 1
ATOM 1032 N N . PHE B 1 31 ? 8.109 -11.773 -10.797 1 97.94 31 PHE B N 1
ATOM 1033 C CA . PHE B 1 31 ? 8.055 -11.148 -9.484 1 97.94 31 PHE B CA 1
ATOM 1034 C C . PHE B 1 31 ? 7.863 -9.641 -9.602 1 97.94 31 PHE B C 1
ATOM 1036 O O . PHE B 1 31 ? 8.617 -8.977 -10.312 1 97.94 31 PHE B O 1
ATOM 1043 N N . VAL B 1 32 ? 6.84 -9.156 -8.961 1 98.06 32 VAL B N 1
ATOM 1044 C CA . VAL B 1 32 ? 6.602 -7.719 -8.852 1 98.06 32 VAL B CA 1
ATOM 1045 C C . VAL B 1 32 ? 6.895 -7.25 -7.43 1 98.06 32 VAL B C 1
ATOM 1047 O O . VAL B 1 32 ? 6.121 -7.52 -6.508 1 98.06 32 VAL B O 1
ATOM 1050 N N . GLU B 1 33 ? 8.016 -6.543 -7.297 1 97.94 33 GLU B N 1
ATOM 1051 C CA . GLU B 1 33 ? 8.383 -5.941 -6.02 1 97.94 33 GLU B CA 1
ATOM 1052 C C . GLU B 1 33 ? 7.566 -4.68 -5.75 1 97.94 33 GLU B C 1
ATOM 1054 O O . GLU B 1 33 ? 7.84 -3.621 -6.32 1 97.94 33 GLU B O 1
ATOM 1059 N N . ILE B 1 34 ? 6.609 -4.773 -4.848 1 97.12 34 ILE B N 1
ATOM 1060 C CA . ILE B 1 34 ? 5.602 -3.723 -4.73 1 97.12 34 ILE B CA 1
ATOM 1061 C C . ILE B 1 34 ? 6.223 -2.473 -4.121 1 97.12 34 ILE B C 1
ATOM 1063 O O . ILE B 1 34 ? 5.715 -1.363 -4.305 1 97.12 34 ILE B O 1
ATOM 1067 N N . LEU B 1 35 ? 7.383 -2.6 -3.416 1 95.88 35 LEU B N 1
ATOM 1068 C CA . LEU B 1 35 ? 8.008 -1.452 -2.766 1 95.88 35 LEU B CA 1
ATOM 1069 C C . LEU B 1 35 ? 9.094 -0.849 -3.648 1 95.88 35 LEU B C 1
ATOM 1071 O O . LEU B 1 35 ? 9.711 0.149 -3.279 1 95.88 35 LEU B O 1
ATOM 1075 N N . GLU B 1 36 ? 9.234 -1.437 -4.797 1 94.62 36 GLU B N 1
ATOM 1076 C CA . GLU B 1 36 ? 10.32 -1.01 -5.676 1 94.62 36 GLU B CA 1
ATOM 1077 C C . GLU B 1 36 ? 10.023 0.354 -6.293 1 94.62 36 GLU B C 1
ATOM 1079 O O . GLU B 1 36 ? 10.938 1.159 -6.496 1 94.62 36 GLU B O 1
ATOM 1084 N N . SER B 1 37 ? 8.805 0.577 -6.652 1 94.31 37 SER B N 1
ATOM 1085 C CA . SER B 1 37 ? 8.391 1.811 -7.316 1 94.31 37 SER B CA 1
ATOM 1086 C C . SER B 1 37 ? 6.957 2.178 -6.961 1 94.31 37 SER B C 1
ATOM 1088 O O . SER B 1 37 ? 6.172 1.316 -6.555 1 94.31 37 SER B O 1
ATOM 1090 N N . MET B 1 38 ? 6.707 3.451 -7.16 1 94.62 38 MET B N 1
ATOM 1091 C CA . MET B 1 38 ? 5.332 3.898 -6.941 1 94.62 38 MET B CA 1
ATOM 1092 C C . MET B 1 38 ? 4.379 3.215 -7.914 1 94.62 38 MET B C 1
ATOM 1094 O O . MET B 1 38 ? 3.232 2.926 -7.566 1 94.62 38 MET B O 1
ATOM 1098 N N . GLU B 1 39 ? 4.91 3.002 -9.078 1 95.62 39 GLU B N 1
ATOM 1099 C CA . GLU B 1 39 ? 4.102 2.324 -10.086 1 95.62 39 GLU B CA 1
ATOM 1100 C C . GLU B 1 39 ? 3.732 0.913 -9.641 1 95.62 39 GLU B C 1
ATOM 1102 O O . GLU B 1 39 ? 2.566 0.517 -9.719 1 95.62 39 GLU B O 1
ATOM 1107 N N . ASN B 1 40 ? 4.684 0.198 -9.164 1 96.94 40 ASN B N 1
ATOM 1108 C CA . ASN B 1 40 ? 4.434 -1.156 -8.68 1 96.94 40 ASN B CA 1
ATOM 1109 C C . ASN B 1 40 ? 3.432 -1.166 -7.531 1 96.94 40 ASN B C 1
ATOM 1111 O O . ASN B 1 40 ? 2.529 -2.004 -7.492 1 96.94 40 ASN B O 1
ATOM 1115 N N . LEU B 1 41 ? 3.578 -0.25 -6.617 1 96.69 41 LEU B N 1
ATOM 1116 C CA . LEU B 1 41 ? 2.674 -0.161 -5.477 1 96.69 41 LEU B CA 1
ATOM 1117 C C . LEU B 1 41 ? 1.257 0.173 -5.934 1 96.69 41 LEU B C 1
ATOM 1119 O O . LEU B 1 41 ? 0.291 -0.433 -5.465 1 96.69 41 LEU B O 1
ATOM 1123 N N . LYS B 1 42 ? 1.218 1.102 -6.883 1 96.12 42 LYS B N 1
ATOM 1124 C CA . LYS B 1 42 ? -0.085 1.495 -7.41 1 96.12 42 LYS B CA 1
ATOM 1125 C C . LYS B 1 42 ? -0.795 0.312 -8.062 1 96.12 42 LYS B C 1
ATOM 1127 O O . LYS B 1 42 ? -1.991 0.105 -7.848 1 96.12 42 LYS B O 1
ATOM 1132 N N . ILE B 1 43 ? -0.095 -0.432 -8.766 1 96.5 43 ILE B N 1
ATOM 1133 C CA . ILE B 1 43 ? -0.664 -1.597 -9.438 1 96.5 43 ILE B CA 1
ATOM 1134 C C . ILE B 1 43 ? -1.229 -2.564 -8.398 1 96.5 43 ILE B C 1
ATOM 1136 O O . ILE B 1 43 ? -2.373 -3.006 -8.508 1 96.5 43 ILE B O 1
ATOM 1140 N N . PHE B 1 44 ? -0.472 -2.791 -7.391 1 97.88 44 PHE B N 1
ATOM 1141 C CA . PHE B 1 44 ? -0.893 -3.773 -6.398 1 97.88 44 PHE B CA 1
ATOM 1142 C C . PHE B 1 44 ? -2.082 -3.26 -5.598 1 97.88 44 PHE B C 1
ATOM 1144 O O . PHE B 1 44 ? -3.027 -4.004 -5.328 1 97.88 44 PHE B O 1
ATOM 1151 N N . LEU B 1 45 ? -2.072 -2.002 -5.281 1 96.81 45 LEU B N 1
ATOM 1152 C CA . LEU B 1 45 ? -3.172 -1.451 -4.496 1 96.81 45 LEU B CA 1
ATOM 1153 C C . LEU B 1 45 ? -4.465 -1.441 -5.305 1 96.81 45 LEU B C 1
ATOM 1155 O O . LEU B 1 45 ? -5.551 -1.623 -4.746 1 96.81 45 LEU B O 1
ATOM 1159 N N . THR B 1 46 ? -4.328 -1.245 -6.617 1 96.81 46 THR B N 1
ATOM 1160 C CA . THR B 1 46 ? -5.504 -1.345 -7.477 1 96.81 46 THR B CA 1
ATOM 1161 C C . THR B 1 46 ? -6.105 -2.746 -7.41 1 96.81 46 THR B C 1
ATOM 1163 O O . THR B 1 46 ? -7.316 -2.904 -7.262 1 96.81 46 THR B O 1
ATOM 1166 N N . ILE B 1 47 ? -5.25 -3.715 -7.453 1 97.19 47 ILE B N 1
ATOM 1167 C CA . ILE B 1 47 ? -5.68 -5.105 -7.332 1 97.19 47 ILE B CA 1
ATOM 1168 C C . ILE B 1 47 ? -6.301 -5.336 -5.957 1 97.19 47 ILE B C 1
ATOM 1170 O O . ILE B 1 47 ? -7.379 -5.926 -5.848 1 97.19 47 ILE B O 1
ATOM 1174 N N . ARG B 1 48 ? -5.625 -4.812 -4.98 1 96.31 48 ARG B N 1
ATOM 1175 C CA . ARG B 1 48 ? -6.066 -4.961 -3.598 1 96.31 48 ARG B CA 1
ATOM 1176 C C . ARG B 1 48 ? -7.453 -4.355 -3.4 1 96.31 48 ARG B C 1
ATOM 1178 O O . ARG B 1 48 ? -8.289 -4.926 -2.701 1 96.31 48 ARG B O 1
ATOM 1185 N N . ASP B 1 49 ? -7.734 -3.248 -4.047 1 95.12 49 ASP B N 1
ATOM 1186 C CA . ASP B 1 49 ? -8.992 -2.52 -3.92 1 95.12 49 ASP B CA 1
ATOM 1187 C C . ASP B 1 49 ? -10.117 -3.234 -4.66 1 95.12 49 ASP B C 1
ATOM 1189 O O . ASP B 1 49 ? -11.273 -3.189 -4.238 1 95.12 49 ASP B O 1
ATOM 1193 N N . GLU B 1 50 ? -9.789 -3.953 -5.672 1 95 50 GLU B N 1
ATOM 1194 C CA . GLU B 1 50 ? -10.82 -4.414 -6.594 1 95 50 GLU B CA 1
ATOM 1195 C C . GLU B 1 50 ? -11.086 -5.91 -6.426 1 95 50 GLU B C 1
ATOM 1197 O O . GLU B 1 50 ? -12.203 -6.379 -6.656 1 95 50 GLU B O 1
ATOM 1202 N N . GLN B 1 51 ? -10.094 -6.633 -6.043 1 96.12 51 GLN B N 1
ATOM 1203 C CA . GLN B 1 51 ? -10.195 -8.086 -6.07 1 96.12 51 GLN B CA 1
ATOM 1204 C C . GLN B 1 51 ? -10.742 -8.625 -4.754 1 96.12 51 GLN B C 1
ATOM 1206 O O . GLN B 1 51 ? -10.188 -8.352 -3.688 1 96.12 51 GLN B O 1
ATOM 1211 N N . ASP B 1 52 ? -11.727 -9.461 -4.848 1 95.69 52 ASP B N 1
ATOM 1212 C CA . ASP B 1 52 ? -12.367 -10.07 -3.684 1 95.69 52 ASP B CA 1
ATOM 1213 C C . ASP B 1 52 ? -11.391 -10.953 -2.918 1 95.69 52 ASP B C 1
ATOM 1215 O O . ASP B 1 52 ? -11.469 -11.062 -1.691 1 95.69 52 ASP B O 1
ATOM 1219 N N . ALA B 1 53 ? -10.484 -11.57 -3.594 1 96 53 ALA B N 1
ATOM 1220 C CA . ALA B 1 53 ? -9.492 -12.461 -2.988 1 96 53 ALA B CA 1
ATOM 1221 C C . ALA B 1 53 ? -8.648 -11.719 -1.955 1 96 53 ALA B C 1
ATOM 1223 O O . ALA B 1 53 ? -8.039 -12.344 -1.082 1 96 53 ALA B O 1
ATOM 1224 N N . LEU B 1 54 ? -8.641 -10.336 -2.07 1 96.75 54 LEU B N 1
ATOM 1225 C CA . LEU B 1 54 ? -7.809 -9.547 -1.178 1 96.75 54 LEU B CA 1
ATOM 1226 C C . LEU B 1 54 ? -8.633 -8.961 -0.037 1 96.75 54 LEU B C 1
ATOM 1228 O O . LEU B 1 54 ? -8.094 -8.273 0.835 1 96.75 54 LEU B O 1
ATOM 1232 N N . LYS B 1 55 ? -9.914 -9.281 0.026 1 95.62 55 LYS B N 1
ATOM 1233 C CA . LYS B 1 55 ? -10.805 -8.789 1.074 1 95.62 55 LYS B CA 1
ATOM 1234 C C . LYS B 1 55 ? -10.289 -9.164 2.459 1 95.62 55 LYS B C 1
ATOM 1236 O O . LYS B 1 55 ? -10.312 -8.352 3.381 1 95.62 55 LYS B O 1
ATOM 1241 N N . PRO B 1 56 ? -9.812 -10.383 2.623 1 95.19 56 PRO B N 1
ATOM 1242 C CA . PRO B 1 56 ? -9.281 -10.734 3.941 1 95.19 56 PRO B CA 1
ATOM 1243 C C . PRO B 1 56 ? -8.109 -9.844 4.359 1 95.19 56 PRO B C 1
ATOM 1245 O O . PRO B 1 56 ? -7.93 -9.57 5.551 1 95.19 56 PRO B O 1
ATOM 1248 N N . ALA B 1 57 ? -7.34 -9.422 3.461 1 94.62 57 ALA B N 1
ATOM 1249 C CA . ALA B 1 57 ? -6.223 -8.531 3.762 1 94.62 57 ALA B CA 1
ATOM 1250 C C . ALA B 1 57 ? -6.711 -7.168 4.238 1 94.62 57 ALA B C 1
ATOM 1252 O O . ALA B 1 57 ? -6.184 -6.613 5.207 1 94.62 57 ALA B O 1
ATOM 1253 N N . ARG B 1 58 ? -7.746 -6.664 3.586 1 93.38 58 ARG B N 1
ATOM 1254 C CA . ARG B 1 58 ? -8.344 -5.387 3.967 1 93.38 58 ARG B CA 1
ATOM 1255 C C . ARG B 1 58 ? -8.992 -5.477 5.344 1 93.38 58 ARG B C 1
ATOM 1257 O O . ARG B 1 58 ? -8.758 -4.625 6.203 1 93.38 58 ARG B O 1
ATOM 1264 N N . ASP B 1 59 ? -9.703 -6.57 5.5 1 93.5 59 ASP B N 1
ATOM 1265 C CA . ASP B 1 59 ? -10.422 -6.758 6.754 1 93.5 59 ASP B CA 1
ATOM 1266 C C . ASP B 1 59 ? -9.461 -6.996 7.914 1 93.5 59 ASP B C 1
ATOM 1268 O O . ASP B 1 59 ? -9.703 -6.547 9.039 1 93.5 59 ASP B O 1
ATOM 1272 N N . GLY B 1 60 ? -8.414 -7.699 7.637 1 91.69 60 GLY B N 1
ATOM 1273 C CA . GLY B 1 60 ? -7.441 -8.055 8.664 1 91.69 60 GLY B CA 1
ATOM 1274 C C . GLY B 1 60 ? -6.336 -7.027 8.82 1 91.69 60 GLY B C 1
ATOM 1275 O O . GLY B 1 60 ? -5.461 -7.18 9.672 1 91.69 60 GLY B O 1
ATOM 1276 N N . HIS B 1 61 ? -6.328 -6.098 8.039 1 88.5 61 HIS B N 1
ATOM 1277 C CA . HIS B 1 61 ? -5.391 -4.98 8.086 1 88.5 61 HIS B CA 1
ATOM 1278 C C . HIS B 1 61 ? -3.961 -5.449 7.84 1 88.5 61 HIS B C 1
ATOM 1280 O O . HIS B 1 61 ? -3.035 -5.023 8.531 1 88.5 61 HIS B O 1
ATOM 1286 N N . PHE B 1 62 ? -3.852 -6.348 7.004 1 92.88 62 PHE B N 1
ATOM 1287 C CA . PHE B 1 62 ? -2.521 -6.711 6.527 1 92.88 62 PHE B CA 1
ATOM 1288 C C . PHE B 1 62 ? -2.324 -6.266 5.082 1 92.88 62 PHE B C 1
ATOM 1290 O O . PHE B 1 62 ? -3.273 -5.84 4.426 1 92.88 62 PHE B O 1
ATOM 1297 N N . VAL B 1 63 ? -1.125 -6.297 4.578 1 96.31 63 VAL B N 1
ATOM 1298 C CA . VAL B 1 63 ? -0.785 -5.73 3.277 1 96.31 63 VAL B CA 1
ATOM 1299 C C . VAL B 1 63 ? -1.404 -6.574 2.166 1 96.31 63 VAL B C 1
ATOM 1301 O O . VAL B 1 63 ? -1.954 -6.039 1.202 1 96.31 63 VAL B O 1
ATOM 1304 N N . GLY B 1 64 ? -1.406 -7.844 2.246 1 97.5 64 GLY B N 1
ATOM 1305 C CA . GLY B 1 64 ? -1.956 -8.727 1.229 1 97.5 64 GLY B CA 1
ATOM 1306 C C . GLY B 1 64 ? -0.892 -9.383 0.37 1 97.5 64 GLY B C 1
ATOM 1307 O O . GLY B 1 64 ? -1.159 -9.773 -0.768 1 97.5 64 GLY B O 1
ATOM 1308 N N . ILE B 1 65 ? 0.324 -9.445 0.908 1 97.88 65 ILE B N 1
ATOM 1309 C CA . ILE B 1 65 ? 1.394 -10.141 0.194 1 97.88 65 ILE B CA 1
ATOM 1310 C C . ILE B 1 65 ? 1.979 -11.234 1.079 1 97.88 65 ILE B C 1
ATOM 1312 O O . ILE B 1 65 ? 1.864 -11.18 2.307 1 97.88 65 ILE B O 1
ATOM 1316 N N . PRO B 1 66 ? 2.549 -12.289 0.475 1 98.31 66 PRO B N 1
ATOM 1317 C CA . PRO B 1 66 ? 2.639 -12.555 -0.964 1 98.31 66 PRO B CA 1
ATOM 1318 C C . PRO B 1 66 ? 1.278 -12.828 -1.6 1 98.31 66 PRO B C 1
ATOM 1320 O O . PRO B 1 66 ? 0.428 -13.477 -0.987 1 98.31 66 PRO B O 1
ATOM 1323 N N . CYS B 1 67 ? 1.073 -12.273 -2.768 1 98.75 67 CYS B N 1
ATOM 1324 C CA . CYS B 1 67 ? -0.131 -12.5 -3.559 1 98.75 67 CYS B CA 1
ATOM 1325 C C . CYS B 1 67 ? 0.211 -13.117 -4.91 1 98.75 67 CYS B C 1
ATOM 1327 O O . CYS B 1 67 ? 0.99 -12.547 -5.676 1 98.75 67 CYS B O 1
ATOM 1329 N N . ILE B 1 68 ? -0.351 -14.25 -5.164 1 98.69 68 ILE B N 1
ATOM 1330 C CA . ILE B 1 68 ? -0.053 -14.969 -6.398 1 98.69 68 ILE B CA 1
ATOM 1331 C C . ILE B 1 68 ? -1.215 -14.82 -7.375 1 98.69 68 ILE B C 1
ATOM 1333 O O . ILE B 1 68 ? -2.365 -15.094 -7.031 1 98.69 68 ILE B O 1
ATOM 1337 N N . PHE B 1 69 ? -0.934 -14.336 -8.547 1 98.56 69 PHE B N 1
ATOM 1338 C CA . PHE B 1 69 ? -1.912 -14.25 -9.625 1 98.56 69 PHE B CA 1
ATOM 1339 C C . PHE B 1 69 ? -1.651 -15.32 -10.68 1 98.56 69 PHE B C 1
ATOM 1341 O O . PHE B 1 69 ? -0.554 -15.398 -11.234 1 98.56 69 PHE B O 1
ATOM 1348 N N . TRP B 1 70 ? -2.654 -16.141 -10.891 1 97.38 70 TRP B N 1
ATOM 1349 C CA . TRP B 1 70 ? -2.555 -17.188 -11.914 1 97.38 70 TRP B CA 1
ATOM 1350 C C . TRP B 1 70 ? -3.385 -16.812 -13.141 1 97.38 70 TRP B C 1
ATOM 1352 O O . TRP B 1 70 ? -4.613 -16.938 -13.125 1 97.38 70 TRP B O 1
ATOM 1362 N N . LYS B 1 71 ? -2.773 -16.562 -14.195 1 96 71 LYS B N 1
ATOM 1363 C CA . LYS B 1 71 ? -3.406 -16.031 -15.398 1 96 71 LYS B CA 1
ATOM 1364 C C . LYS B 1 71 ? -4.348 -17.062 -16.016 1 96 71 LYS B C 1
ATOM 1366 O O . LYS B 1 71 ? -5.398 -16.703 -16.547 1 96 71 LYS B O 1
ATOM 1371 N N . LYS B 1 72 ? -3.945 -18.25 -15.891 1 93.5 72 LYS B N 1
ATOM 1372 C CA . LYS B 1 72 ? -4.73 -19.297 -16.531 1 93.5 72 LYS B CA 1
ATOM 1373 C C . LYS B 1 72 ? -6.145 -19.344 -15.977 1 93.5 72 LYS B C 1
ATOM 1375 O O . LYS B 1 72 ? -7.105 -19.562 -16.719 1 93.5 72 LYS B O 1
ATOM 1380 N N . THR B 1 73 ? -6.312 -19.125 -14.719 1 94.25 73 THR B N 1
ATOM 1381 C CA . THR B 1 73 ? -7.629 -19.219 -14.102 1 94.25 73 THR B CA 1
ATOM 1382 C C . THR B 1 73 ? -8.148 -17.844 -13.703 1 94.25 73 THR B C 1
ATOM 1384 O O . THR B 1 73 ? -9.281 -17.703 -13.227 1 94.25 73 THR B O 1
ATOM 1387 N N . ASP B 1 74 ? -7.375 -16.812 -13.82 1 95.81 74 ASP B N 1
ATOM 1388 C CA . ASP B 1 74 ? -7.73 -15.438 -13.461 1 95.81 74 ASP B CA 1
ATOM 1389 C C . ASP B 1 74 ? -8.094 -15.344 -11.977 1 95.81 74 ASP B C 1
ATOM 1391 O O . ASP B 1 74 ? -9.117 -14.766 -11.625 1 95.81 74 ASP B O 1
ATOM 1395 N N . GLN B 1 75 ? -7.215 -15.984 -11.227 1 96 75 GLN B N 1
ATOM 1396 C CA . GLN B 1 75 ? -7.477 -16.016 -9.797 1 96 75 GLN B CA 1
ATOM 1397 C C . GLN B 1 75 ? -6.262 -15.531 -9 1 96 75 GLN B C 1
ATOM 1399 O O . GLN B 1 75 ? -5.121 -15.703 -9.438 1 96 75 GLN B O 1
ATOM 1404 N N . TYR B 1 76 ? -6.566 -14.961 -7.879 1 98.25 76 TYR B N 1
ATOM 1405 C CA . TYR B 1 76 ? -5.547 -14.547 -6.926 1 98.25 76 TYR B CA 1
ATOM 1406 C C . TYR B 1 76 ? -5.543 -15.453 -5.699 1 98.25 76 TYR B C 1
ATOM 1408 O O . TYR B 1 76 ? -6.602 -15.875 -5.23 1 98.25 76 TYR B O 1
ATOM 1416 N N . TYR B 1 77 ? -4.328 -15.711 -5.195 1 97.75 77 TYR B N 1
ATOM 1417 C CA . TYR B 1 77 ? -4.16 -16.531 -4 1 97.75 77 TYR B CA 1
ATOM 1418 C C . TYR B 1 77 ? -3.289 -15.828 -2.971 1 97.75 77 TYR B C 1
ATOM 1420 O O . TYR B 1 77 ? -2.238 -15.281 -3.311 1 97.75 77 TYR B O 1
ATOM 1428 N N . LEU B 1 78 ? -3.711 -15.922 -1.666 1 97.62 78 LEU B N 1
ATOM 1429 C CA . LEU B 1 78 ? -2.914 -15.391 -0.564 1 97.62 78 LEU B CA 1
ATOM 1430 C C . LEU B 1 78 ? -2.23 -16.516 0.203 1 97.62 78 LEU B C 1
ATOM 1432 O O . LEU B 1 78 ? -1.382 -16.266 1.062 1 97.62 78 LEU B O 1
ATOM 1436 N N . ASP B 1 79 ? -2.557 -17.703 -0.215 1 96.31 79 ASP B N 1
ATOM 1437 C CA . ASP B 1 79 ? -2.025 -18.906 0.426 1 96.31 79 ASP B CA 1
ATOM 1438 C C . ASP B 1 79 ? -1.299 -19.797 -0.582 1 96.31 79 ASP B C 1
ATOM 1440 O O . ASP B 1 79 ? -1.915 -20.312 -1.512 1 96.31 79 ASP B O 1
ATOM 1444 N N . ILE B 1 80 ? -0.024 -20.016 -0.341 1 97.31 80 ILE B N 1
ATOM 1445 C CA . ILE B 1 80 ? 0.797 -20.734 -1.311 1 97.31 80 ILE B CA 1
ATOM 1446 C C . ILE B 1 80 ? 0.351 -22.188 -1.385 1 97.31 80 ILE B C 1
ATOM 1448 O O . ILE B 1 80 ? 0.377 -22.812 -2.457 1 97.31 80 ILE B O 1
ATOM 1452 N N . GLU B 1 81 ? -0.055 -22.734 -0.302 1 96.12 81 GLU B N 1
ATOM 1453 C CA . GLU B 1 81 ? -0.498 -24.125 -0.318 1 96.12 81 GLU B CA 1
ATOM 1454 C C . GLU B 1 81 ? -1.769 -24.281 -1.146 1 96.12 81 GLU B C 1
ATOM 1456 O O . GLU B 1 81 ? -1.884 -25.234 -1.936 1 96.12 81 GLU B O 1
ATOM 1461 N N . LEU B 1 82 ? -2.652 -23.344 -0.966 1 96.31 82 LEU B N 1
ATOM 1462 C CA . LEU B 1 82 ? -3.879 -23.375 -1.753 1 96.31 82 LEU B CA 1
ATOM 1463 C C . LEU B 1 82 ? -3.58 -23.172 -3.234 1 96.31 82 LEU B C 1
ATOM 1465 O O . LEU B 1 82 ? -4.176 -23.828 -4.09 1 96.31 82 LEU B O 1
ATOM 146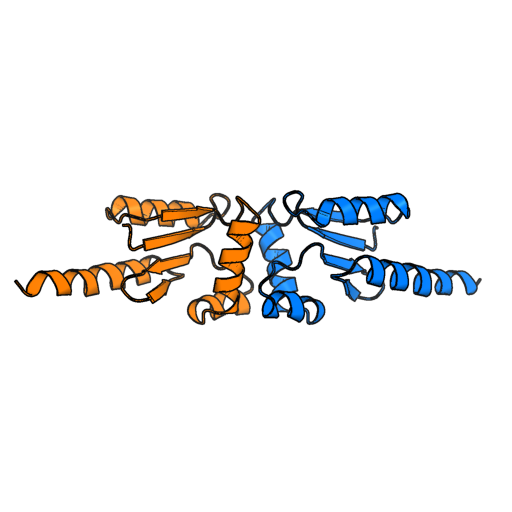9 N N . PHE B 1 83 ? -2.695 -22.344 -3.504 1 97.38 83 PHE B N 1
ATOM 1470 C CA . PHE B 1 83 ? -2.297 -22.109 -4.887 1 97.38 83 PHE B CA 1
ATOM 1471 C C . PHE B 1 83 ? -1.705 -23.391 -5.492 1 97.38 83 PHE B C 1
ATOM 1473 O O . PHE B 1 83 ? -2.088 -23.797 -6.594 1 97.38 83 PHE B O 1
ATOM 1480 N N . LEU B 1 84 ? -0.792 -23.984 -4.766 1 96.06 84 LEU B N 1
ATOM 1481 C CA . LEU B 1 84 ? -0.117 -25.172 -5.289 1 96.06 84 LEU B CA 1
ATOM 1482 C C . LEU B 1 84 ? -1.111 -26.297 -5.535 1 96.06 84 LEU B C 1
ATOM 1484 O O . LEU B 1 84 ? -1.016 -27.016 -6.535 1 96.06 84 LEU B O 1
ATOM 1488 N N . GLU B 1 85 ? -2.014 -26.406 -4.676 1 95.06 85 GLU B N 1
ATOM 1489 C CA . GLU B 1 85 ? -3.061 -27.406 -4.859 1 95.06 85 GLU B CA 1
ATOM 1490 C C . GLU B 1 85 ? -3.846 -27.156 -6.145 1 95.06 85 GLU B C 1
ATOM 1492 O O . GLU B 1 85 ? -4.074 -28.078 -6.93 1 95.06 85 GLU B O 1
ATOM 1497 N N . ALA B 1 86 ? -4.203 -25.938 -6.344 1 94.44 86 ALA B N 1
ATOM 1498 C CA . ALA B 1 86 ? -4.938 -25.578 -7.551 1 94.44 86 ALA B CA 1
ATOM 1499 C C . ALA B 1 86 ? -4.07 -25.766 -8.797 1 94.44 86 ALA B C 1
ATOM 1501 O O . ALA B 1 86 ? -4.539 -26.281 -9.812 1 94.44 86 ALA B O 1
ATOM 1502 N N . TYR B 1 87 ? -2.896 -25.391 -8.711 1 93.38 87 TYR B N 1
ATOM 1503 C CA . TYR B 1 87 ? -1.952 -25.422 -9.82 1 93.38 87 TYR B CA 1
ATOM 1504 C C . TYR B 1 87 ? -1.748 -26.844 -10.32 1 93.38 87 TYR B C 1
ATOM 1506 O O . TYR B 1 87 ? -1.782 -27.094 -11.523 1 93.38 87 TYR B O 1
ATOM 1514 N N . PHE B 1 88 ? -1.621 -27.781 -9.492 1 92.25 88 PHE B N 1
ATOM 1515 C CA . PHE B 1 88 ? -1.294 -29.141 -9.867 1 92.25 88 PHE B CA 1
ATOM 1516 C C . PHE B 1 88 ? -2.561 -29.938 -10.156 1 92.25 88 PHE B C 1
ATOM 1518 O O . PHE B 1 88 ? -2.52 -30.938 -10.875 1 92.25 88 PHE B O 1
ATOM 1525 N N . THR B 1 89 ? -3.602 -29.5 -9.664 1 89.31 89 THR B N 1
ATOM 1526 C CA . THR B 1 89 ? -4.848 -30.188 -9.984 1 89.31 89 THR B CA 1
ATOM 1527 C C . THR B 1 89 ? -5.344 -29.781 -11.367 1 89.31 89 THR B C 1
ATOM 1529 O O . THR B 1 89 ? -5.809 -30.641 -12.141 1 89.31 89 THR B O 1
ATOM 1532 N N . LYS B 1 90 ? -5.332 -28.594 -11.719 1 79.56 90 LYS B N 1
ATOM 1533 C CA . LYS B 1 90 ? -5.887 -28.094 -12.969 1 79.56 90 LYS B CA 1
ATOM 1534 C C . LYS B 1 90 ? -4.867 -28.188 -14.102 1 79.56 90 LYS B C 1
ATOM 1536 O O . LYS B 1 90 ? -5.238 -28.312 -15.273 1 79.56 90 LYS B O 1
ATOM 1541 N N . ASP B 1 91 ? -3.693 -27.969 -13.828 1 65.62 91 ASP B N 1
ATOM 1542 C CA . ASP B 1 91 ? -2.684 -28.125 -14.867 1 65.62 91 ASP B CA 1
ATOM 1543 C C . ASP B 1 91 ? -2.51 -29.594 -15.25 1 65.62 91 ASP B C 1
ATOM 1545 O O . ASP B 1 91 ? -2.27 -29.906 -16.422 1 65.62 91 ASP B O 1
ATOM 1549 N N . SER B 1 92 ? -2.701 -30.469 -14.43 1 59.38 92 SER B N 1
ATOM 1550 C CA . SER B 1 92 ? -2.66 -31.891 -14.742 1 59.38 92 SER B CA 1
ATOM 1551 C C . SER B 1 92 ? -3.805 -32.281 -15.664 1 59.38 92 SER B C 1
ATOM 1553 O O . SER B 1 92 ? -3.652 -33.188 -16.5 1 59.38 92 SER B O 1
ATOM 1555 N N . THR B 1 93 ? -4.887 -31.578 -15.617 1 52.25 93 THR B N 1
ATOM 1556 C CA . THR B 1 93 ? -5.98 -32.031 -16.469 1 52.25 93 THR B CA 1
ATOM 1557 C C . THR B 1 93 ? -5.727 -31.641 -17.922 1 52.25 93 THR B C 1
ATOM 1559 O O . THR B 1 93 ? -6.324 -32.219 -18.828 1 52.25 93 THR B O 1
ATOM 1562 N N . SER B 1 94 ? -5.102 -30.578 -18.219 1 49.5 94 SER B N 1
ATOM 1563 C CA . SER B 1 94 ? -4.926 -30.281 -19.641 1 49.5 94 SER B CA 1
ATOM 1564 C C . SER B 1 94 ? -3.996 -31.297 -20.297 1 49.5 94 SER B C 1
ATOM 1566 O O . SER B 1 94 ? -3.857 -31.312 -21.531 1 49.5 94 SER B O 1
ATOM 1568 N N . ASN B 1 95 ? -3.08 -31.922 -19.656 1 45.34 95 ASN B N 1
ATOM 1569 C CA . ASN B 1 95 ? -2.268 -32.875 -20.406 1 45.34 95 ASN B CA 1
ATOM 1570 C C . ASN B 1 95 ? -3.053 -34.156 -20.734 1 45.34 95 ASN B C 1
ATOM 1572 O O . ASN B 1 95 ? -2.479 -35.125 -21.203 1 45.34 95 ASN B O 1
ATOM 1576 N N . LYS B 1 96 ? -4.23 -34.531 -20.25 1 41.94 96 LYS B N 1
ATOM 1577 C CA . LYS B 1 96 ? -4.895 -35.75 -20.656 1 41.94 96 LYS B CA 1
ATOM 1578 C C . LYS B 1 96 ? -5.309 -35.688 -22.125 1 41.94 96 LYS B C 1
ATOM 1580 O O . LYS B 1 96 ? -5.637 -36.719 -22.734 1 41.94 96 LYS B O 1
ATOM 1585 N N . ILE B 1 97 ? -5.68 -34.562 -22.828 1 41.84 97 ILE B N 1
ATOM 1586 C CA . ILE B 1 97 ? -6.488 -34.812 -24.016 1 41.84 97 ILE B CA 1
ATOM 1587 C C . ILE B 1 97 ? -5.586 -35.219 -25.172 1 41.84 97 ILE B C 1
ATOM 1589 O O . ILE B 1 97 ? -6.027 -35.906 -26.109 1 41.84 97 ILE B O 1
ATOM 1593 N N . LEU B 1 98 ? -4.277 -35.219 -25.266 1 32.72 98 LEU B N 1
ATOM 1594 C CA . LEU B 1 98 ? -4.008 -35.75 -26.594 1 32.72 98 LEU B CA 1
ATOM 1595 C C . LEU B 1 98 ? -4.023 -37.281 -26.594 1 32.72 98 LEU B C 1
ATOM 1597 O O . LEU B 1 98 ? -3.51 -37.906 -25.656 1 32.72 98 LEU B O 1
#

Radius of gyration: 20.84 Å; Cα contacts (8 Å, |Δi|>4): 270; chains: 2; bounding box: 25×70×54 Å

pLDDT: mean 91.39, std 14.17, range [32.72, 98.75]

Sequence (196 aa):
MNTVILYGSMKCPDCPPTIDFLNTNNIPFSFVEILESMENLKIFLTIRDEQDALKPARDGHFVGIPCIFWKKTDQYYLDIELFLEAYFTKDSTSNKILMNTVILYGSMKCPDCPPTIDFLNTNNIPFSFVEILESMENLKIFLTIRDEQDALKPARDGHFVGIPCIFWKKTDQYYLDIELFLEAYFTKDSTSNKIL

InterPro domains:
  IPR002109 Glutaredoxin [PF00462] (4-69)
  IPR036249 Thioredoxin-like superfamily [SSF52833] (1-70)

Secondary structure (DSSP, 8-state):
--SEEEEE-TTSTTHHHHHHHHHHTT---EEEETTT-HHHHHHHHHHHHH-GGGHHHHHHT----SEEEETTTTEEES-HHHHHHHHHHHHHHHTT--/--SEEEEE-TTSTTHHHHHHHHHHTT---EEEETTT-HHHHHHHHHHHHH-GGGHHHHHHT----SEEEETTTTEEES-HHHHHHHHHHHHHHHTS--